Protein AF-A0AAX6E1K1-F1 (afdb_monomer)

Organism: Iris pallida (NCBI:txid29817)

Radius of gyration: 16.12 Å; Cα contacts (8 Å, |Δi|>4): 227; chains: 1; bounding box: 49×27×41 Å

Nearest PDB structures (foldseek):
  3w3y-assembly1_A  TM=9.172E-01  e=1.461E-08  Saccharomyces cerevisiae S288C
  3w3u-assembly1_A  TM=9.196E-01  e=1.941E-08  Saccharomyces cerevisiae S288C
  3w3x-assembly1_A  TM=9.181E-01  e=2.971E-08  Saccharomyces cerevisiae
  4zj7-assembly1_A  TM=9.180E-01  e=3.423E-08  Saccharomyces cerevisiae S288C
  3w3z-assembly1_A  TM=9.158E-01  e=8.021E-08  Saccharomyces cerevisiae S288C

Foldseek 3Di:
DVLVCLVVLLVVLVQLLVLLLQFDPAPLCLVLDPVCVCPRPDPSNVVSLQVLLVSLQVNAQVRVVVSLVVQLVVLCPDPDVSSLLSNLSSLLSNLQSHQVVCLVVVVVVVVSLLVQCPPPDLSSVLSSLVSLLSNLVRNPPSCQVPPVVSVVVSLVVQCPPVSRVNSNVHPPVSNVVSHDPVSDD

Mean predicted aligned error: 4.86 Å

pLDDT: mean 90.85, std 12.2, range [47.03, 98.81]

Solvent-accessible surface area (backbone atoms only — not comparable to full-atom values): 9871 Å² total; per-residue (Å²): 128,72,92,79,41,72,72,57,53,48,52,51,51,54,50,32,55,54,24,36,47,45,52,51,92,38,73,62,32,56,69,50,47,80,93,26,71,60,44,38,59,37,75,53,22,56,52,19,46,58,49,43,26,54,49,17,57,75,61,24,22,89,59,45,48,63,50,48,66,68,48,38,62,64,29,64,69,47,92,51,60,45,36,39,28,29,43,37,49,51,52,44,36,27,30,67,32,17,22,81,51,43,61,78,50,38,67,64,56,53,50,56,44,62,64,33,62,74,43,92,46,64,71,31,28,33,35,30,48,46,31,52,21,49,43,36,67,47,35,45,62,59,45,48,77,77,39,42,89,60,50,52,60,52,53,56,58,44,58,68,39,79,89,38,50,37,47,44,69,46,59,60,61,55,39,60,75,60,49,59,85,85,72,63,131

Secondary structure (DSSP, 8-state):
-GGG-HHHHHHHHHHHHHHTT-B---GGGGG--GGGTTTTB-HHHHHHHHHHHHHHHHH-HHHHHHHHHHHHHHHHTSS-HHHHHHHHHHHHHHHHHHHHHHHHTHHHHHHHHHHHTT-SSHHHHHHHHHHHHHHHHHSTTHHHHHHHHHHHHHHHHHTT-TT-HHHHHS-HHHHHHTS-TTS--

InterPro domains:
  IPR011989 Armadillo-like helical [G3DSA:1.25.10.10] (1-178)
  IPR016024 Armadillo-type fold [SSF48371] (7-169)
  IPR021133 HEAT, type 2 [PS50077] (109-147)
  IPR040122 Importin beta family [PTHR10527] (2-179)
  IPR041653 Importin repeat 4 [PF18808] (1-66)

Sequence (185 aa):
MVRRLPQFIGRLFSVLMKMLLDVEDEPAWHSAEAEDEDAGETSNYSVGQECLDRLSIALGGNTIVPVASELFPAYLAAPEWQKHHAALIALIQIAEGCSKVMIKNLEPVVTMVLNSFQDPHPRVRWATINAVGQLSTDLGPDLQVQYHGRVLPALASAMDDFQNPRVQASNFVVYIDNLPLKVTF

Structure (mmCIF, N/CA/C/O backbone):
data_AF-A0AAX6E1K1-F1
#
_entry.id   AF-A0AAX6E1K1-F1
#
loop_
_atom_site.group_PDB
_atom_site.id
_atom_site.type_symbol
_atom_site.label_atom_id
_atom_site.label_alt_id
_atom_site.label_comp_id
_atom_site.label_asym_id
_atom_site.label_entity_id
_atom_site.label_seq_id
_atom_site.pdbx_PDB_ins_code
_atom_site.Cartn_x
_atom_site.Cartn_y
_atom_site.Cartn_z
_atom_site.occupancy
_atom_site.B_iso_or_equiv
_atom_site.auth_seq_id
_atom_site.auth_comp_id
_atom_site.auth_asym_id
_atom_site.auth_atom_id
_atom_site.pdbx_PDB_model_num
ATOM 1 N N . MET A 1 1 ? -26.393 10.730 7.008 1.00 55.66 1 MET A N 1
ATOM 2 C CA . MET A 1 1 ? -27.443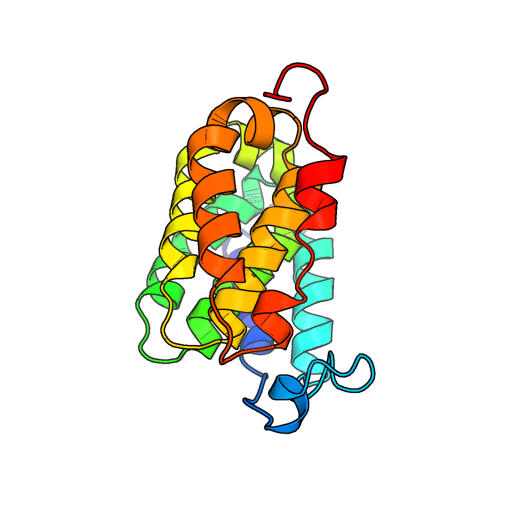 9.860 6.427 1.00 55.66 1 MET A CA 1
ATOM 3 C C . MET A 1 1 ? -26.874 8.611 5.732 1.00 55.66 1 MET A C 1
ATOM 5 O O . MET A 1 1 ? -27.519 7.577 5.788 1.00 55.66 1 MET A O 1
ATOM 9 N N . VAL A 1 2 ? -25.641 8.644 5.199 1.00 54.38 2 VAL A N 1
ATOM 10 C CA . VAL A 1 2 ? -24.985 7.494 4.524 1.00 54.38 2 VAL A CA 1
ATOM 11 C C . VAL A 1 2 ? -24.510 6.373 5.475 1.00 54.38 2 VAL A C 1
ATOM 13 O O . VAL A 1 2 ? -24.529 5.205 5.106 1.00 54.38 2 VAL A O 1
ATOM 16 N N . ARG A 1 3 ? -24.193 6.679 6.746 1.00 53.84 3 ARG A N 1
ATOM 17 C CA . ARG A 1 3 ? -23.723 5.696 7.756 1.00 53.84 3 ARG A CA 1
ATOM 18 C C . ARG A 1 3 ? -24.704 4.549 8.084 1.00 53.84 3 ARG A C 1
ATOM 20 O O . ARG A 1 3 ? -24.348 3.662 8.846 1.00 53.84 3 ARG A O 1
ATOM 27 N N . ARG A 1 4 ? -25.938 4.563 7.559 1.00 59.81 4 ARG A N 1
ATOM 28 C CA . ARG A 1 4 ? -26.979 3.548 7.832 1.00 59.81 4 ARG A CA 1
ATOM 29 C C . ARG A 1 4 ? -27.161 2.510 6.714 1.00 59.81 4 ARG A C 1
ATOM 31 O O . ARG A 1 4 ? -28.077 1.701 6.807 1.00 59.81 4 ARG A O 1
ATOM 38 N N . LEU A 1 5 ? -26.314 2.512 5.681 1.00 69.06 5 LEU A N 1
ATOM 39 C CA . LEU A 1 5 ? -26.388 1.567 4.557 1.00 69.06 5 LEU A CA 1
ATOM 40 C C . LEU A 1 5 ? -25.057 0.807 4.392 1.00 69.06 5 LEU A C 1
ATOM 42 O O . LEU A 1 5 ? -24.281 1.126 3.494 1.00 69.06 5 LEU A O 1
ATOM 46 N N . PRO A 1 6 ? -24.766 -0.201 5.235 1.00 68.56 6 PRO A N 1
ATOM 47 C CA . PRO A 1 6 ? -23.478 -0.906 5.217 1.00 68.56 6 PRO A CA 1
ATOM 48 C C . PRO A 1 6 ? -23.161 -1.549 3.856 1.00 68.56 6 PRO A C 1
ATOM 50 O O . PRO A 1 6 ? -22.031 -1.475 3.382 1.00 68.56 6 PRO A O 1
ATOM 53 N N . GLN A 1 7 ? -24.176 -2.072 3.158 1.00 79.31 7 GLN A N 1
ATOM 54 C CA . GLN A 1 7 ? -24.009 -2.627 1.809 1.00 79.31 7 GLN A CA 1
ATOM 55 C C . GLN A 1 7 ? -23.632 -1.569 0.759 1.00 79.31 7 GLN A C 1
ATOM 57 O O . GLN A 1 7 ? -22.982 -1.896 -0.230 1.00 79.31 7 GLN A O 1
ATOM 62 N N . PHE A 1 8 ? -24.041 -0.310 0.947 1.00 88.94 8 PHE A N 1
ATOM 63 C CA . PHE A 1 8 ? -23.702 0.772 0.021 1.00 88.94 8 PHE A CA 1
ATOM 64 C C . PHE A 1 8 ? -22.222 1.144 0.133 1.00 88.94 8 PHE A C 1
ATOM 66 O O . PHE A 1 8 ? -21.568 1.305 -0.891 1.00 88.94 8 PHE A O 1
ATOM 73 N N . ILE A 1 9 ? -21.684 1.209 1.357 1.00 92.31 9 ILE A N 1
ATOM 74 C CA . ILE A 1 9 ? -20.264 1.509 1.580 1.00 92.31 9 ILE A CA 1
ATOM 75 C C . ILE A 1 9 ? -19.375 0.428 0.977 1.00 92.31 9 ILE A C 1
ATOM 77 O O . ILE A 1 9 ? -18.456 0.763 0.239 1.00 92.31 9 ILE A O 1
ATOM 81 N N . GLY A 1 10 ? -19.688 -0.850 1.220 1.00 94.62 10 GLY A N 1
ATOM 82 C CA . GLY A 1 10 ? -18.942 -1.959 0.623 1.00 94.62 10 GLY A CA 1
ATOM 83 C C . GLY A 1 10 ? -18.925 -1.884 -0.905 1.00 94.62 10 GLY A C 1
ATOM 84 O O . GLY A 1 10 ? -17.863 -1.936 -1.515 1.00 94.62 10 GLY A O 1
ATOM 85 N N . ARG A 1 11 ? -20.089 -1.657 -1.533 1.00 95.81 11 ARG A N 1
ATOM 86 C CA . ARG A 1 11 ? -20.184 -1.513 -2.996 1.00 95.81 11 ARG A CA 1
ATOM 87 C C . ARG A 1 11 ? -19.407 -0.312 -3.523 1.00 95.81 11 ARG A C 1
ATOM 89 O O . ARG A 1 11 ? -18.723 -0.453 -4.530 1.00 95.81 11 ARG A O 1
ATOM 96 N N . LEU A 1 12 ? -19.518 0.846 -2.870 1.00 96.94 12 LEU A N 1
ATOM 97 C CA . LEU A 1 12 ? -18.779 2.043 -3.266 1.00 96.94 12 LEU A CA 1
ATOM 98 C C . LEU A 1 12 ? -17.273 1.794 -3.172 1.00 96.94 12 LEU A C 1
ATOM 100 O O . LEU A 1 12 ? -16.568 2.023 -4.146 1.00 96.94 12 LEU A O 1
ATOM 104 N N . PHE A 1 13 ? -16.800 1.246 -2.051 1.00 98.06 13 PHE A N 1
ATOM 105 C CA . PHE A 1 13 ? -15.396 0.891 -1.869 1.00 98.06 13 PHE A CA 1
ATOM 106 C C . PHE A 1 13 ? -14.916 -0.065 -2.969 1.00 98.06 13 PHE A C 1
ATOM 108 O O . PHE A 1 13 ? -13.897 0.190 -3.597 1.00 98.06 13 PHE A O 1
ATOM 115 N N . SER A 1 14 ? -15.688 -1.108 -3.295 1.00 97.94 14 SER A N 1
ATOM 116 C CA . SER A 1 14 ? -15.357 -2.019 -4.399 1.00 97.94 14 SER A CA 1
ATOM 117 C C . SER A 1 14 ? -15.316 -1.339 -5.772 1.00 97.94 14 SER A C 1
ATOM 119 O O . SER A 1 14 ? -14.544 -1.764 -6.625 1.00 97.94 14 SER A O 1
ATOM 121 N N . VAL A 1 15 ? -16.142 -0.318 -6.024 1.00 98.31 15 VAL A N 1
ATOM 122 C CA . VAL A 1 15 ? -16.075 0.463 -7.272 1.00 98.31 15 VAL A CA 1
ATOM 123 C C . VAL A 1 15 ? -14.786 1.275 -7.316 1.00 98.31 15 VAL A C 1
ATOM 125 O O . VAL A 1 15 ? -14.078 1.206 -8.315 1.00 98.31 15 VAL A O 1
ATOM 128 N N . LEU A 1 16 ? -14.435 1.964 -6.229 1.00 98.62 16 LEU A N 1
ATOM 129 C CA . LEU A 1 16 ? -13.189 2.732 -6.151 1.00 98.62 16 LEU A CA 1
ATOM 130 C C . LEU A 1 16 ? -11.959 1.825 -6.314 1.00 98.62 16 LEU A C 1
ATOM 132 O O . LEU A 1 16 ? -11.052 2.142 -7.073 1.00 98.62 16 LEU A O 1
ATOM 136 N N . MET A 1 17 ? -11.982 0.633 -5.717 1.00 98.50 17 MET A N 1
ATOM 137 C CA . MET A 1 17 ? -10.933 -0.376 -5.897 1.00 98.50 17 MET A CA 1
ATOM 138 C C . MET A 1 17 ? -10.804 -0.883 -7.335 1.00 98.50 17 MET A C 1
ATOM 140 O O . MET A 1 17 ? -9.730 -1.330 -7.717 1.00 98.50 17 MET A O 1
ATOM 144 N N . LYS A 1 18 ? -11.876 -0.860 -8.136 1.00 98.44 18 LYS A N 1
ATOM 145 C CA . LYS A 1 18 ? -11.800 -1.179 -9.571 1.00 98.44 18 LYS A CA 1
ATOM 146 C C . LYS A 1 18 ? -11.214 -0.029 -10.377 1.00 98.44 18 LYS A C 1
ATOM 148 O O . LYS A 1 18 ? -10.528 -0.292 -11.352 1.00 98.44 18 LYS A O 1
ATOM 153 N N . MET A 1 19 ? -11.464 1.213 -9.968 1.00 98.69 19 MET A N 1
ATOM 154 C CA . MET A 1 19 ? -10.850 2.384 -10.596 1.00 98.69 19 MET A CA 1
ATOM 155 C C . MET A 1 19 ? -9.330 2.380 -10.397 1.00 98.69 19 MET A C 1
ATOM 157 O O . MET A 1 19 ? -8.604 2.719 -11.320 1.00 98.69 19 MET A O 1
ATOM 161 N N . LEU A 1 20 ? -8.843 1.885 -9.251 1.00 98.62 20 LEU A N 1
ATOM 162 C CA . LEU A 1 20 ? -7.407 1.690 -9.014 1.00 98.62 20 LEU A CA 1
ATOM 163 C C . LEU A 1 20 ? -6.747 0.612 -9.898 1.00 98.62 20 LEU A C 1
ATOM 165 O O . LEU A 1 20 ? -5.528 0.491 -9.888 1.00 98.62 20 LEU A O 1
ATOM 169 N N . LEU A 1 21 ? -7.526 -0.188 -10.634 1.00 98.50 21 LEU A N 1
ATOM 170 C CA . LEU A 1 21 ? -6.985 -1.151 -11.601 1.00 98.50 21 LEU A CA 1
ATOM 171 C C . LEU A 1 21 ? -6.732 -0.519 -12.973 1.00 98.50 21 LEU A C 1
ATOM 173 O O . LEU A 1 21 ? -6.147 -1.176 -13.829 1.00 98.50 21 LEU A O 1
ATOM 177 N N . ASP A 1 22 ? -7.193 0.715 -13.186 1.00 97.56 22 ASP A N 1
ATOM 178 C CA . ASP A 1 22 ? -7.058 1.457 -14.441 1.00 97.56 22 ASP A CA 1
ATOM 179 C C . ASP A 1 22 ? -5.673 2.125 -14.519 1.00 97.56 22 ASP A C 1
ATOM 181 O O . ASP A 1 22 ? -5.543 3.350 -14.595 1.00 97.56 22 ASP A O 1
ATOM 185 N N . VAL A 1 23 ? -4.647 1.280 -14.385 1.00 97.56 23 VAL A N 1
ATOM 186 C CA . VAL A 1 23 ? -3.225 1.615 -14.432 1.00 97.56 23 VAL A CA 1
ATOM 187 C C . VAL A 1 23 ? -2.489 0.605 -15.316 1.00 97.56 23 VAL A C 1
ATOM 189 O O . VAL A 1 23 ? -2.628 -0.613 -15.157 1.00 97.56 23 VAL A O 1
ATOM 192 N N . GLU A 1 24 ? -1.704 1.115 -16.257 1.00 97.38 24 GLU A N 1
ATOM 193 C CA . GLU A 1 24 ? -0.935 0.331 -17.220 1.00 97.38 24 GLU A CA 1
ATOM 194 C C . GLU A 1 24 ? 0.551 0.303 -16.854 1.00 97.38 24 GLU A C 1
ATOM 196 O O . GLU A 1 24 ? 1.068 1.207 -16.197 1.00 97.38 24 GLU A O 1
ATOM 201 N N . ASP A 1 25 ? 1.257 -0.752 -17.270 1.00 96.69 25 ASP A N 1
ATOM 202 C CA . ASP A 1 25 ? 2.705 -0.838 -17.073 1.00 96.69 25 ASP A CA 1
ATOM 203 C C . ASP A 1 25 ? 3.450 -0.116 -18.201 1.00 96.69 25 ASP A C 1
ATOM 205 O O . ASP A 1 25 ? 4.027 -0.729 -19.098 1.00 96.69 25 ASP A O 1
ATOM 209 N N . GLU A 1 26 ? 3.389 1.213 -18.170 1.00 96.62 26 GLU A N 1
ATOM 210 C CA . GLU A 1 26 ? 4.049 2.055 -19.166 1.00 96.62 26 GLU A CA 1
ATOM 211 C C . GLU A 1 26 ? 5.580 2.025 -19.016 1.00 96.62 26 GLU A C 1
ATOM 213 O O . GLU A 1 26 ? 6.077 2.310 -17.921 1.00 96.62 26 GLU A O 1
ATOM 218 N N . PRO A 1 27 ? 6.354 1.758 -20.091 1.00 94.69 27 PRO A N 1
ATOM 219 C CA . PRO A 1 27 ? 7.818 1.731 -20.043 1.00 94.69 27 PRO A CA 1
ATOM 220 C C . PRO A 1 27 ? 8.449 3.026 -19.526 1.00 94.69 27 PRO A C 1
ATOM 222 O O . PRO A 1 27 ? 9.448 2.967 -18.812 1.00 94.69 27 PRO A O 1
ATOM 225 N N . ALA A 1 28 ? 7.853 4.178 -19.851 1.00 94.00 28 ALA A N 1
ATOM 226 C CA . ALA A 1 28 ? 8.318 5.491 -19.404 1.00 94.00 28 ALA A CA 1
ATOM 227 C C . ALA A 1 28 ? 8.350 5.593 -17.872 1.00 94.00 28 ALA A C 1
ATOM 229 O O . ALA A 1 28 ? 9.301 6.108 -17.300 1.00 94.00 28 ALA A O 1
ATOM 230 N N . TRP A 1 29 ? 7.406 4.957 -17.174 1.00 94.62 29 TRP A N 1
ATOM 231 C CA . TRP A 1 29 ? 7.417 4.924 -15.713 1.00 94.62 29 TRP A CA 1
ATOM 232 C C . TRP A 1 29 ? 8.715 4.323 -15.160 1.00 94.62 29 TRP A C 1
ATOM 234 O O . TRP A 1 29 ? 9.203 4.750 -14.126 1.00 94.62 29 TRP A O 1
ATOM 244 N N . HIS A 1 30 ? 9.371 3.385 -15.837 1.00 92.19 30 HIS A N 1
ATOM 245 C CA . HIS A 1 30 ? 10.591 2.767 -15.303 1.00 92.19 30 HIS A CA 1
ATOM 246 C C . HIS A 1 30 ? 11.830 3.683 -15.357 1.00 92.19 30 HIS A C 1
ATOM 248 O O . HIS A 1 30 ? 12.828 3.373 -14.706 1.00 92.19 30 HIS A O 1
ATOM 254 N N . SER A 1 31 ? 11.767 4.819 -16.068 1.00 87.38 31 SER A N 1
ATOM 255 C CA . SER A 1 31 ? 12.875 5.779 -16.240 1.00 87.38 31 SER A CA 1
ATOM 256 C C . SER A 1 31 ? 13.314 6.468 -14.939 1.00 87.38 31 SER A C 1
ATOM 258 O O . SER A 1 31 ? 14.457 6.909 -14.834 1.00 87.38 31 SER A O 1
ATOM 260 N N . ALA A 1 32 ? 12.423 6.530 -13.940 1.00 80.88 32 ALA A N 1
ATOM 261 C CA . ALA A 1 32 ? 12.543 7.364 -12.737 1.00 80.88 32 ALA A CA 1
ATOM 262 C C . ALA A 1 32 ? 12.639 8.876 -13.006 1.00 80.88 32 ALA A C 1
ATOM 264 O O . ALA A 1 32 ? 13.036 9.634 -12.120 1.00 80.88 32 ALA A O 1
ATOM 265 N N . GLU A 1 33 ? 12.250 9.328 -14.196 1.00 87.00 33 GLU A N 1
ATOM 266 C CA . GLU A 1 33 ? 12.105 10.749 -14.487 1.00 87.00 33 GLU A CA 1
ATOM 267 C C . GLU A 1 33 ? 10.838 11.290 -13.808 1.00 87.00 33 GLU A C 1
ATOM 269 O O . GLU A 1 33 ? 9.803 10.613 -13.735 1.00 87.00 33 GLU A O 1
ATOM 274 N N . ALA A 1 34 ? 10.940 12.505 -13.259 1.00 83.06 34 ALA A N 1
ATOM 275 C CA . ALA A 1 34 ? 9.859 13.139 -12.501 1.00 83.06 34 ALA A CA 1
ATOM 276 C C . ALA A 1 34 ? 8.633 13.441 -13.380 1.00 83.06 34 ALA A C 1
ATOM 278 O O . ALA A 1 34 ? 7.505 13.404 -12.905 1.00 83.06 34 ALA A O 1
ATOM 279 N N . GLU A 1 35 ? 8.849 13.710 -14.670 1.00 87.56 35 GLU A N 1
ATOM 280 C CA . GLU A 1 35 ? 7.768 13.933 -15.637 1.00 87.56 35 GLU A CA 1
ATOM 281 C C . GLU A 1 35 ? 6.978 12.663 -15.987 1.00 87.56 35 GLU A C 1
ATOM 283 O O . GLU A 1 35 ? 5.857 12.775 -16.467 1.00 87.56 35 GLU A O 1
ATOM 288 N N . ASP A 1 36 ? 7.522 11.481 -15.677 1.00 90.12 36 ASP A N 1
ATOM 289 C CA . ASP A 1 36 ? 6.910 10.172 -15.939 1.00 90.12 36 ASP A CA 1
ATOM 290 C C . ASP A 1 36 ? 6.298 9.533 -14.671 1.00 90.12 36 ASP A C 1
ATOM 292 O O . ASP A 1 36 ? 6.040 8.327 -14.636 1.00 90.12 36 ASP A O 1
ATOM 296 N N . GLU A 1 37 ? 6.128 10.287 -13.578 1.00 87.44 37 GLU A N 1
ATOM 297 C CA . GLU A 1 37 ? 5.603 9.755 -12.306 1.00 87.44 37 GLU A CA 1
ATOM 298 C C . GLU A 1 37 ? 4.207 9.144 -12.432 1.00 87.44 37 GLU A C 1
ATOM 300 O O . GLU A 1 37 ? 3.957 8.090 -11.843 1.00 87.44 37 GLU A O 1
ATOM 305 N N . ASP A 1 38 ? 3.345 9.754 -13.241 1.00 92.50 38 ASP A N 1
ATOM 306 C CA . ASP A 1 38 ? 1.977 9.313 -13.514 1.00 92.50 38 ASP A CA 1
ATOM 307 C C . ASP A 1 38 ? 1.864 8.480 -14.803 1.00 92.50 38 ASP A C 1
ATOM 309 O O . ASP A 1 38 ? 0.760 8.156 -15.246 1.00 92.50 38 ASP A O 1
ATOM 313 N N . ALA A 1 39 ? 2.986 8.081 -15.414 1.00 96.19 39 ALA A N 1
ATOM 314 C CA . ALA A 1 39 ? 2.961 7.292 -16.637 1.00 96.19 39 ALA A CA 1
ATOM 315 C C . ALA A 1 39 ? 2.181 5.980 -16.424 1.00 96.19 39 ALA A C 1
ATOM 317 O O . ALA A 1 39 ? 2.491 5.164 -15.547 1.00 96.19 39 ALA A O 1
ATOM 318 N N . GLY A 1 40 ? 1.161 5.770 -17.256 1.00 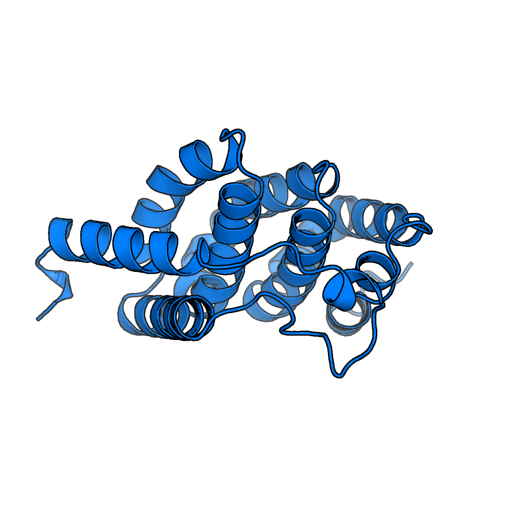95.81 40 GLY A N 1
ATOM 319 C CA . GLY A 1 40 ? 0.245 4.631 -17.187 1.00 95.81 40 GLY A CA 1
ATOM 320 C C . GLY A 1 40 ? -0.937 4.828 -16.242 1.00 95.81 40 GLY A C 1
ATOM 321 O O . GLY A 1 40 ? -1.801 3.960 -16.189 1.00 95.81 40 GLY A O 1
ATOM 322 N N . GLU A 1 41 ? -1.021 5.940 -15.513 1.00 96.62 41 GLU A N 1
ATOM 323 C CA . GLU A 1 41 ? -2.177 6.276 -14.687 1.00 96.62 41 GLU A CA 1
ATOM 324 C C . GLU A 1 41 ? -3.274 6.951 -15.519 1.00 96.62 41 GLU A C 1
ATOM 326 O O . GLU A 1 41 ? -3.037 7.874 -16.298 1.00 96.62 41 GLU A O 1
ATOM 331 N N . THR A 1 42 ? -4.518 6.507 -15.343 1.00 96.75 42 THR A N 1
ATOM 332 C CA . THR A 1 42 ? -5.680 7.136 -15.984 1.00 96.75 42 THR A CA 1
ATOM 333 C C . THR A 1 42 ? -6.392 8.106 -15.044 1.00 96.75 42 THR A C 1
ATOM 335 O O . THR A 1 42 ? -6.255 8.057 -13.821 1.00 96.75 42 THR A O 1
ATOM 338 N N . SER A 1 43 ? -7.287 8.934 -15.593 1.00 96.31 43 SER A N 1
ATOM 339 C CA . SER A 1 43 ? -8.149 9.793 -14.771 1.00 96.31 43 SER A CA 1
ATOM 340 C C . SER A 1 43 ? -9.016 9.003 -13.784 1.00 96.31 43 SER A C 1
ATOM 342 O O . SER A 1 43 ? -9.338 9.505 -12.708 1.00 96.31 43 SER A O 1
ATOM 344 N N . ASN A 1 44 ? -9.418 7.775 -14.134 1.00 97.12 44 ASN A N 1
ATOM 345 C CA . ASN A 1 44 ? -10.183 6.925 -13.224 1.00 97.12 44 ASN A CA 1
ATOM 346 C C . ASN A 1 44 ? -9.330 6.519 -12.026 1.00 97.12 44 ASN A C 1
ATOM 348 O O . ASN A 1 44 ? -9.806 6.605 -10.896 1.00 97.12 44 ASN A O 1
ATOM 352 N N . TYR A 1 45 ? -8.078 6.129 -12.262 1.00 98.06 45 TYR A N 1
ATOM 353 C CA . TYR A 1 45 ? -7.140 5.789 -11.201 1.00 98.06 45 TYR A CA 1
ATOM 354 C C . TYR A 1 45 ? -6.979 6.948 -10.206 1.00 98.06 45 TYR A C 1
ATOM 356 O O . TYR A 1 45 ? -7.230 6.765 -9.011 1.00 98.06 45 TYR A O 1
ATOM 364 N N . SER A 1 46 ? -6.700 8.163 -10.690 1.00 97.19 46 SER A N 1
ATOM 365 C CA . SER A 1 46 ? -6.537 9.346 -9.830 1.00 97.19 46 SER A CA 1
ATOM 366 C C . SER A 1 46 ? -7.812 9.684 -9.041 1.00 97.19 46 SER A C 1
ATOM 368 O O . SER A 1 46 ? -7.757 9.916 -7.832 1.00 97.19 46 SER A O 1
ATOM 370 N N . VAL A 1 47 ? -8.989 9.640 -9.682 1.00 98.12 47 VAL A N 1
ATOM 371 C CA . VAL A 1 47 ? -10.278 9.879 -9.000 1.00 98.12 47 VAL A CA 1
ATOM 372 C C . VAL A 1 47 ? -10.563 8.803 -7.950 1.00 98.12 47 VAL A C 1
ATOM 374 O O . VAL A 1 47 ? -11.103 9.104 -6.884 1.00 98.12 47 VAL A O 1
ATOM 377 N N . GLY A 1 48 ? -10.204 7.548 -8.234 1.00 98.50 48 GLY A N 1
ATOM 378 C CA . GLY A 1 48 ? -10.346 6.427 -7.309 1.00 98.50 48 GLY A CA 1
ATOM 379 C C . GLY A 1 48 ? -9.575 6.658 -6.013 1.00 98.50 48 GLY A C 1
ATOM 380 O O . GLY A 1 48 ? -10.140 6.481 -4.932 1.00 98.50 48 GLY A O 1
ATOM 381 N N . GLN A 1 49 ? -8.327 7.121 -6.123 1.00 98.38 49 GLN A N 1
ATOM 382 C CA . GLN A 1 49 ? -7.479 7.459 -4.979 1.00 98.38 49 GLN A CA 1
ATOM 383 C C . GLN A 1 49 ? -8.085 8.574 -4.118 1.00 98.38 49 GLN A C 1
ATOM 385 O O . GLN A 1 49 ? -8.347 8.364 -2.934 1.00 98.38 49 GLN A O 1
ATOM 390 N N . GLU A 1 50 ? -8.394 9.722 -4.726 1.00 97.94 50 GLU A N 1
ATOM 391 C CA . GLU A 1 50 ? -8.952 10.889 -4.026 1.00 97.94 50 GLU A CA 1
ATOM 392 C C . GLU A 1 50 ? -10.284 10.555 -3.333 1.00 97.94 50 GLU A C 1
ATOM 394 O O . GLU A 1 50 ? -10.588 11.021 -2.231 1.00 97.94 50 GLU A O 1
ATOM 399 N N . CYS A 1 51 ? -11.109 9.723 -3.971 1.00 98.44 51 CYS A N 1
ATOM 400 C CA . CYS A 1 51 ? -12.378 9.300 -3.399 1.00 98.44 51 CYS A CA 1
ATOM 401 C C . CYS A 1 51 ? -12.201 8.328 -2.226 1.00 98.44 51 CYS A C 1
ATOM 403 O O . CYS A 1 51 ? -13.006 8.389 -1.295 1.00 98.44 51 CYS A O 1
ATOM 405 N N . LEU A 1 52 ? -11.192 7.448 -2.242 1.00 98.69 52 LEU A N 1
ATOM 406 C CA . LEU A 1 52 ? -10.888 6.559 -1.113 1.00 98.69 52 LEU A CA 1
ATOM 407 C C . LEU A 1 52 ? -10.464 7.356 0.118 1.00 98.69 52 LEU A C 1
ATOM 409 O O . LEU A 1 52 ? -10.998 7.105 1.202 1.00 98.69 52 LEU A O 1
ATOM 413 N N . ASP A 1 53 ? -9.596 8.349 -0.068 1.00 98.38 53 ASP A N 1
ATOM 414 C CA . ASP A 1 53 ? -9.167 9.251 0.999 1.00 98.38 53 ASP A CA 1
ATOM 415 C C . ASP A 1 53 ? -10.358 9.986 1.627 1.00 98.38 53 ASP A C 1
ATOM 417 O O . ASP A 1 53 ? -10.696 9.786 2.801 1.00 98.38 53 ASP A O 1
ATOM 421 N N . ARG A 1 54 ? 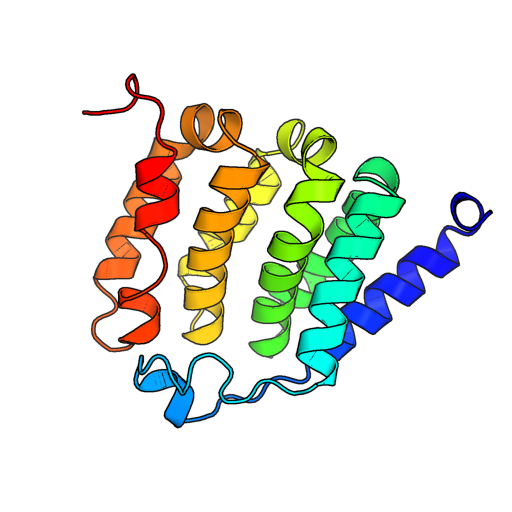-11.122 10.715 0.809 1.00 98.25 54 ARG A N 1
ATOM 422 C CA . ARG A 1 54 ? -12.310 11.450 1.270 1.00 98.25 54 ARG A CA 1
ATOM 423 C C . ARG A 1 54 ? -13.346 10.555 1.940 1.00 98.25 54 ARG A C 1
ATOM 425 O O . ARG A 1 54 ? -13.984 10.959 2.918 1.00 98.25 54 ARG A O 1
ATOM 432 N N . LEU A 1 55 ? -13.545 9.343 1.418 1.00 97.75 55 LEU A N 1
ATOM 433 C CA . LEU A 1 55 ? -14.451 8.360 2.004 1.00 97.75 55 LEU A CA 1
ATOM 434 C C . LEU A 1 55 ? -13.964 7.933 3.395 1.00 97.75 55 LEU A C 1
ATOM 436 O O . LEU A 1 55 ? -14.777 7.841 4.324 1.00 97.75 55 LEU A O 1
ATOM 440 N N . SER A 1 56 ? -12.656 7.708 3.545 1.00 98.00 56 SER A N 1
ATOM 441 C CA . SER A 1 56 ? -12.021 7.342 4.811 1.00 98.00 56 SER A CA 1
ATOM 442 C C . SER A 1 56 ? -12.154 8.445 5.857 1.00 98.00 56 SER A C 1
ATOM 444 O O . SER A 1 56 ? -12.631 8.176 6.961 1.00 98.00 56 SER A O 1
ATOM 446 N N . ILE A 1 57 ? -11.875 9.696 5.486 1.00 97.62 57 ILE A N 1
ATOM 447 C CA . ILE A 1 57 ? -11.984 10.866 6.363 1.00 97.62 57 ILE A CA 1
ATOM 448 C C . ILE A 1 57 ? -13.439 11.069 6.817 1.00 97.62 57 ILE A C 1
ATOM 450 O O . ILE A 1 57 ? -13.717 11.300 7.997 1.00 97.62 57 ILE A O 1
ATOM 454 N N . ALA A 1 58 ? -14.408 10.931 5.907 1.00 96.94 58 ALA A N 1
ATOM 455 C CA . ALA A 1 58 ? -15.818 11.175 6.215 1.00 96.94 58 ALA A CA 1
ATOM 456 C C . ALA A 1 58 ? -16.455 10.098 7.122 1.00 96.94 58 ALA A C 1
ATOM 458 O O . ALA A 1 58 ? -17.347 10.385 7.944 1.00 96.94 58 ALA A O 1
ATOM 459 N N . LEU A 1 59 ? -16.057 8.834 6.952 1.00 95.81 59 LEU A N 1
ATOM 460 C CA . LEU A 1 59 ? -16.705 7.686 7.600 1.00 95.81 59 LEU A CA 1
ATOM 461 C C . LEU A 1 59 ? -15.897 7.082 8.750 1.00 95.81 59 LEU A C 1
ATOM 463 O O . LEU A 1 59 ? -16.494 6.461 9.638 1.00 95.81 59 LEU A O 1
ATOM 467 N N . GLY A 1 60 ? -14.588 7.310 8.763 1.00 97.06 60 GLY A N 1
ATOM 468 C CA . GLY A 1 60 ? -13.652 6.849 9.775 1.00 97.06 60 GLY A CA 1
ATOM 469 C C . GLY A 1 60 ? -13.367 5.346 9.735 1.00 97.06 60 GLY A C 1
ATOM 470 O O . GLY A 1 60 ? -14.134 4.532 9.206 1.00 97.06 60 GLY A O 1
ATOM 471 N N . GLY A 1 61 ? -12.276 4.962 10.400 1.00 96.75 61 GLY A N 1
ATOM 472 C CA . GLY A 1 61 ? -11.768 3.587 10.393 1.00 96.75 61 GLY A CA 1
ATOM 473 C C . GLY A 1 61 ? -12.732 2.503 10.884 1.00 96.75 61 GLY A C 1
ATOM 474 O O . GLY A 1 61 ? -12.683 1.392 10.373 1.00 96.75 61 GLY A O 1
ATOM 475 N N . ASN A 1 62 ? -13.664 2.798 11.801 1.00 96.44 62 ASN A N 1
ATOM 476 C CA . ASN A 1 62 ? -14.638 1.791 12.265 1.00 96.44 62 ASN A CA 1
ATOM 477 C C . ASN A 1 62 ? -15.577 1.315 11.146 1.00 96.44 62 ASN A C 1
ATOM 479 O O . ASN A 1 62 ? -16.144 0.231 11.242 1.00 96.44 62 ASN A O 1
ATOM 483 N N . THR A 1 63 ? -15.766 2.140 10.114 1.00 96.19 63 THR A N 1
ATOM 484 C CA . THR A 1 63 ? -16.597 1.804 8.958 1.00 96.19 63 THR A CA 1
ATOM 485 C C . THR A 1 63 ? -15.752 1.214 7.833 1.00 96.19 63 THR A C 1
ATOM 487 O O . THR A 1 63 ? -16.168 0.249 7.201 1.00 96.19 63 THR A O 1
ATOM 490 N N . ILE A 1 64 ? -14.582 1.802 7.571 1.00 97.81 64 ILE A N 1
ATOM 491 C CA . ILE A 1 64 ? -13.791 1.514 6.367 1.00 97.81 64 ILE A CA 1
ATOM 492 C C . ILE A 1 64 ? -12.830 0.344 6.548 1.00 97.81 64 ILE A C 1
ATOM 494 O O . ILE A 1 64 ? -12.738 -0.491 5.652 1.00 97.81 64 ILE A O 1
ATOM 498 N N . VAL A 1 65 ? -12.169 0.222 7.704 1.00 97.50 65 VAL A N 1
ATOM 499 C CA . VAL A 1 65 ? -11.191 -0.854 7.936 1.00 97.50 65 VAL A CA 1
ATOM 500 C C . VAL A 1 65 ? -11.812 -2.245 7.765 1.00 97.50 65 VAL A C 1
ATOM 502 O O . VAL A 1 65 ? -11.212 -3.037 7.048 1.00 97.50 65 VAL A O 1
ATOM 505 N N . PRO A 1 66 ? -13.016 -2.561 8.295 1.00 96.44 66 PRO A N 1
ATOM 506 C CA . PRO A 1 66 ? -13.623 -3.875 8.072 1.00 96.44 66 PRO A CA 1
ATOM 507 C C . PRO A 1 66 ? -13.848 -4.203 6.589 1.00 96.44 66 PRO A C 1
ATOM 509 O O . PRO A 1 66 ? -13.608 -5.330 6.172 1.00 96.44 66 PRO A O 1
ATOM 512 N N . VAL A 1 67 ? -14.261 -3.211 5.790 1.00 97.19 67 VAL A N 1
ATOM 513 C CA . VAL A 1 67 ? -14.486 -3.378 4.345 1.00 97.19 67 VAL A CA 1
ATOM 514 C C . VAL A 1 67 ? -13.165 -3.640 3.620 1.00 97.19 67 VAL A C 1
ATOM 516 O O . VAL A 1 67 ? -13.081 -4.551 2.800 1.00 97.19 67 VAL A O 1
ATOM 519 N N . ALA A 1 68 ? -12.123 -2.872 3.947 1.00 97.81 68 ALA A N 1
ATOM 520 C CA . ALA A 1 68 ? -10.791 -3.062 3.383 1.00 97.81 68 ALA A CA 1
ATOM 521 C C . ALA A 1 68 ? -10.203 -4.433 3.763 1.00 97.81 68 ALA A C 1
ATOM 523 O O . ALA A 1 68 ? -9.715 -5.154 2.898 1.00 97.81 68 ALA A O 1
ATOM 524 N N . SER A 1 69 ? -10.313 -4.834 5.035 1.00 95.94 69 SER A N 1
ATOM 525 C CA . SER A 1 69 ? -9.808 -6.118 5.537 1.00 95.94 69 SER A CA 1
ATOM 526 C C . SER A 1 69 ? -10.487 -7.336 4.906 1.00 95.94 69 SER A C 1
ATOM 528 O O . SER A 1 69 ? -9.849 -8.376 4.783 1.00 95.94 69 SER A O 1
ATOM 530 N N . GLU A 1 70 ? -11.752 -7.225 4.495 1.00 96.12 70 GLU A N 1
ATOM 531 C CA . GLU A 1 70 ? -12.446 -8.288 3.758 1.00 96.12 70 GLU A CA 1
ATOM 532 C C . GLU A 1 70 ? -11.952 -8.392 2.304 1.00 96.12 70 GLU A C 1
ATOM 534 O O . GLU A 1 70 ? -11.845 -9.489 1.757 1.00 96.12 70 GLU A O 1
ATOM 539 N N . LEU A 1 71 ? -11.620 -7.259 1.677 1.00 97.31 71 LEU A N 1
ATOM 540 C CA . LEU A 1 71 ? -11.324 -7.192 0.246 1.00 97.31 71 LEU A CA 1
ATOM 541 C C . LEU A 1 71 ? -9.840 -7.395 -0.097 1.00 97.31 71 LEU A C 1
ATOM 543 O O . LEU A 1 71 ? -9.523 -8.060 -1.086 1.00 97.31 71 LEU A O 1
ATOM 547 N N . PHE A 1 72 ? -8.928 -6.836 0.702 1.00 98.12 72 PHE A N 1
ATOM 548 C CA . PHE A 1 72 ? -7.489 -6.845 0.421 1.00 98.12 72 PHE A CA 1
ATOM 549 C C . PHE A 1 72 ? -6.884 -8.246 0.257 1.00 98.12 72 PHE A C 1
ATOM 551 O O . PHE A 1 72 ? -6.117 -8.417 -0.690 1.00 98.12 72 PHE A O 1
ATOM 558 N N . PRO A 1 73 ? -7.233 -9.272 1.063 1.00 97.75 73 PRO A N 1
ATOM 559 C CA . PRO A 1 73 ? -6.661 -10.608 0.885 1.00 97.75 73 PRO A CA 1
ATOM 560 C C . PRO A 1 73 ? -6.910 -11.193 -0.509 1.00 97.75 73 PRO A C 1
ATOM 562 O O . PRO A 1 73 ? -6.018 -11.804 -1.087 1.00 97.75 73 PRO A O 1
ATOM 565 N N . ALA A 1 74 ? -8.101 -10.975 -1.076 1.00 98.19 74 ALA A N 1
ATOM 566 C CA . ALA A 1 74 ? -8.431 -11.451 -2.419 1.00 98.19 74 ALA A CA 1
ATOM 567 C C . ALA A 1 74 ? -7.691 -10.670 -3.515 1.00 98.19 74 ALA A C 1
ATOM 569 O O . ALA A 1 74 ? -7.372 -11.239 -4.556 1.00 98.19 74 ALA A O 1
ATOM 570 N N . TYR A 1 75 ? -7.416 -9.382 -3.287 1.00 98.62 75 TYR A N 1
ATOM 571 C CA . TYR A 1 75 ? -6.616 -8.569 -4.199 1.00 98.62 75 TYR A CA 1
ATOM 572 C C . TYR A 1 75 ? -5.152 -9.011 -4.184 1.00 98.62 75 TYR A C 1
ATOM 574 O O . TYR A 1 75 ? -4.608 -9.256 -5.249 1.00 98.62 75 TYR A O 1
ATOM 582 N N . LEU A 1 76 ? -4.555 -9.185 -3.001 1.00 98.12 76 LEU A N 1
ATOM 583 C CA . LEU A 1 76 ? -3.150 -9.578 -2.809 1.00 98.12 76 LEU A CA 1
ATOM 584 C C . LEU A 1 76 ? -2.832 -11.031 -3.200 1.00 98.12 76 LEU A C 1
ATOM 586 O O . LEU A 1 76 ? -1.668 -11.386 -3.331 1.00 98.12 76 LEU A O 1
ATOM 590 N N . ALA A 1 77 ? -3.845 -11.889 -3.323 1.00 97.81 77 ALA A N 1
ATOM 591 C CA . ALA A 1 77 ? -3.684 -13.279 -3.756 1.00 97.81 77 ALA A CA 1
ATOM 592 C C . ALA A 1 77 ? -3.901 -13.470 -5.268 1.00 97.81 77 ALA A C 1
ATOM 594 O O . ALA A 1 77 ? -3.882 -14.602 -5.758 1.00 97.81 77 ALA A O 1
ATOM 595 N N . ALA A 1 78 ? -4.199 -12.396 -5.995 1.00 98.38 78 ALA A N 1
ATOM 596 C CA . ALA A 1 78 ? -4.530 -12.466 -7.405 1.00 98.38 78 ALA A CA 1
ATOM 597 C C . ALA A 1 78 ? -3.269 -12.635 -8.279 1.00 98.38 78 ALA A C 1
ATOM 599 O O . ALA A 1 78 ? -2.160 -12.372 -7.838 1.00 98.38 78 ALA A O 1
ATOM 600 N N . PRO A 1 79 ? -3.389 -13.096 -9.532 1.00 98.00 79 PRO A N 1
ATOM 601 C CA . PRO A 1 79 ? -2.235 -13.135 -10.431 1.00 98.00 79 PRO A CA 1
ATOM 602 C C . PRO A 1 79 ? -1.875 -11.755 -11.005 1.00 98.00 79 PRO A C 1
ATOM 604 O O . PRO A 1 79 ? -0.755 -11.564 -11.474 1.00 98.00 79 PRO A O 1
ATOM 607 N N . GLU A 1 80 ? -2.819 -10.810 -11.031 1.00 98.44 80 GLU A N 1
ATOM 608 C CA . GLU A 1 80 ? -2.622 -9.495 -11.641 1.00 98.44 80 GLU A CA 1
ATOM 609 C C . GLU A 1 80 ? -1.955 -8.517 -10.667 1.00 98.44 80 GLU A C 1
ATOM 611 O O . GLU A 1 80 ? -2.535 -8.154 -9.639 1.00 98.44 80 GLU A O 1
ATOM 616 N N . TRP A 1 81 ? -0.770 -8.016 -11.028 1.00 98.62 81 TRP A N 1
ATOM 617 C CA . TRP A 1 81 ? -0.018 -7.059 -10.210 1.00 98.62 81 TRP A CA 1
ATOM 618 C C . TRP A 1 81 ? -0.825 -5.790 -9.897 1.00 98.62 81 TRP A C 1
ATOM 620 O O . TRP A 1 81 ? -0.678 -5.223 -8.815 1.00 98.62 81 TRP A O 1
ATOM 630 N N . GLN A 1 82 ? -1.728 -5.373 -10.797 1.00 98.69 82 GLN A N 1
ATOM 631 C CA . GLN A 1 82 ? -2.596 -4.211 -10.597 1.00 98.69 82 GLN A CA 1
ATOM 632 C C . GLN A 1 82 ? -3.450 -4.357 -9.339 1.00 98.69 82 GLN A C 1
ATOM 634 O O . GLN A 1 82 ? -3.712 -3.373 -8.655 1.00 98.69 82 GLN A O 1
ATOM 639 N N . LYS A 1 83 ? -3.872 -5.580 -8.986 1.00 98.81 83 LYS A N 1
ATOM 640 C CA . LYS A 1 83 ? -4.644 -5.810 -7.759 1.00 98.81 83 LYS A CA 1
ATOM 641 C C . LYS A 1 83 ? -3.769 -5.705 -6.515 1.00 98.81 83 LYS A C 1
ATOM 643 O O . LYS A 1 83 ? -4.222 -5.153 -5.515 1.00 98.81 83 LYS A O 1
ATOM 648 N N . HIS A 1 84 ? -2.522 -6.167 -6.574 1.00 98.75 84 HIS A N 1
ATOM 649 C CA . HIS A 1 84 ? -1.579 -6.013 -5.462 1.00 98.75 84 HIS A CA 1
ATOM 650 C C . HIS A 1 84 ? -1.289 -4.531 -5.225 1.00 98.75 84 HIS A C 1
ATOM 652 O O . HIS A 1 84 ? -1.432 -4.025 -4.112 1.00 98.75 84 HIS A O 1
ATOM 658 N N . HIS A 1 85 ? -0.983 -3.822 -6.312 1.00 98.69 85 HIS A N 1
ATOM 659 C CA . HIS A 1 85 ? -0.769 -2.384 -6.330 1.00 98.69 85 HIS A CA 1
ATOM 660 C C . HIS A 1 85 ? -1.992 -1.631 -5.785 1.00 98.69 85 HIS A C 1
ATOM 662 O O . HIS A 1 85 ? -1.861 -0.857 -4.841 1.00 98.69 85 HIS A O 1
ATOM 668 N N . ALA A 1 86 ? -3.199 -1.926 -6.277 1.00 98.81 86 ALA A N 1
ATOM 669 C CA . ALA A 1 86 ? -4.432 -1.290 -5.817 1.00 98.81 86 ALA A CA 1
ATOM 670 C C . ALA A 1 86 ? -4.700 -1.493 -4.317 1.00 98.81 86 ALA A C 1
ATOM 672 O O . ALA A 1 86 ? -5.191 -0.576 -3.664 1.00 98.81 86 ALA A O 1
ATOM 673 N N . ALA A 1 87 ? -4.378 -2.659 -3.744 1.00 98.75 87 ALA A N 1
ATOM 674 C CA . ALA A 1 87 ? -4.521 -2.885 -2.304 1.00 98.75 87 ALA A CA 1
ATOM 675 C C . ALA A 1 87 ? -3.581 -1.986 -1.481 1.00 98.75 87 ALA A C 1
ATOM 677 O O . ALA A 1 87 ? -4.000 -1.426 -0.467 1.00 98.75 87 ALA A O 1
ATOM 678 N N . LEU A 1 88 ? -2.336 -1.806 -1.932 1.00 98.62 88 LEU A N 1
ATOM 679 C CA . LEU A 1 88 ? -1.360 -0.925 -1.282 1.00 98.62 88 LEU A CA 1
ATOM 680 C C . LEU A 1 88 ? -1.739 0.551 -1.422 1.00 98.62 88 LEU A C 1
ATOM 682 O O . LEU A 1 88 ? -1.725 1.279 -0.434 1.00 98.62 88 LEU A O 1
ATOM 686 N N . ILE A 1 89 ? -2.143 0.979 -2.618 1.00 98.50 89 ILE A N 1
ATOM 687 C CA . ILE A 1 89 ? -2.606 2.349 -2.860 1.00 98.50 89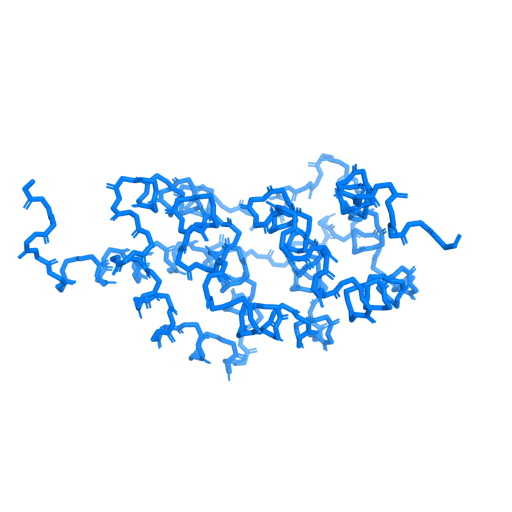 ILE A CA 1
ATOM 688 C C . ILE A 1 89 ? -3.855 2.643 -2.032 1.00 98.50 89 ILE A C 1
ATOM 690 O O . ILE A 1 89 ? -3.925 3.660 -1.354 1.00 98.50 89 ILE A O 1
ATOM 694 N N . ALA A 1 90 ? -4.824 1.731 -1.987 1.00 98.81 90 ALA A N 1
ATOM 695 C CA . ALA A 1 90 ? -5.992 1.919 -1.139 1.00 98.81 90 ALA A CA 1
ATOM 696 C C . ALA A 1 90 ? -5.634 1.994 0.348 1.00 98.81 90 ALA A C 1
ATOM 698 O O . ALA A 1 90 ? -6.230 2.796 1.060 1.00 98.81 90 ALA A O 1
ATOM 699 N N . LEU A 1 91 ? -4.667 1.199 0.822 1.00 98.62 91 LEU A N 1
ATOM 700 C CA . LEU A 1 91 ? -4.176 1.287 2.197 1.00 98.62 91 LEU A CA 1
ATOM 701 C C . LEU A 1 91 ? -3.593 2.675 2.505 1.00 98.62 91 LEU A C 1
ATOM 703 O O . LEU A 1 91 ? -3.927 3.230 3.549 1.00 98.62 91 LEU A O 1
ATOM 707 N N . ILE A 1 92 ? -2.764 3.213 1.603 1.00 97.50 92 ILE A N 1
ATOM 708 C CA . ILE A 1 92 ? -2.198 4.570 1.683 1.00 97.50 92 ILE A CA 1
ATOM 709 C C . ILE A 1 92 ? -3.327 5.588 1.808 1.00 97.50 92 ILE A C 1
ATOM 711 O O . ILE A 1 92 ? -3.374 6.339 2.776 1.00 97.50 92 ILE A O 1
ATOM 715 N N . GLN A 1 93 ? -4.276 5.559 0.871 1.00 98.44 93 GLN A N 1
ATOM 716 C CA . GLN A 1 93 ? -5.329 6.569 0.793 1.00 98.44 93 GLN A CA 1
ATOM 717 C C . GLN A 1 93 ? -6.269 6.543 2.003 1.00 98.44 93 GLN A C 1
ATOM 719 O O . GLN A 1 93 ? -6.789 7.575 2.398 1.00 98.44 93 GLN A O 1
ATOM 724 N N . ILE A 1 94 ? -6.505 5.389 2.634 1.00 98.50 94 ILE A N 1
ATOM 725 C CA . ILE A 1 94 ? -7.395 5.333 3.805 1.00 98.50 94 ILE A CA 1
ATOM 726 C C . ILE A 1 94 ? -6.682 5.583 5.142 1.00 98.50 94 ILE A C 1
ATOM 728 O O . ILE A 1 94 ? -7.361 5.616 6.174 1.00 98.50 94 ILE A O 1
ATOM 732 N N . ALA A 1 95 ? -5.349 5.691 5.158 1.00 97.62 95 ALA A N 1
ATOM 733 C CA . ALA A 1 95 ? -4.546 5.684 6.378 1.00 97.62 95 ALA A CA 1
ATOM 734 C C . ALA A 1 95 ? -4.899 6.838 7.325 1.00 97.62 95 ALA A C 1
ATOM 736 O O . ALA A 1 95 ? -5.230 6.582 8.487 1.00 97.62 95 ALA A O 1
ATOM 737 N N . GLU A 1 96 ? -4.932 8.079 6.832 1.00 96.38 96 GLU A N 1
ATOM 738 C CA . GLU A 1 96 ? -5.247 9.272 7.628 1.00 96.38 96 GLU A CA 1
ATOM 739 C C . GLU A 1 96 ? -6.615 9.139 8.329 1.00 96.38 96 GLU A C 1
ATOM 741 O O . GLU A 1 96 ? -6.719 9.173 9.566 1.00 96.38 96 GLU A O 1
ATOM 746 N N . GLY A 1 97 ? -7.677 8.888 7.553 1.00 97.75 97 GLY A N 1
ATOM 747 C CA . GLY A 1 97 ? -9.044 8.754 8.065 1.00 97.75 97 GLY A CA 1
ATOM 748 C C . GLY A 1 97 ? -9.275 7.511 8.938 1.00 97.75 97 GLY A C 1
ATOM 749 O O . GLY A 1 97 ? -10.215 7.467 9.747 1.00 97.75 97 GLY A O 1
ATOM 750 N N . CYS A 1 98 ? -8.416 6.493 8.822 1.00 98.38 98 CYS A N 1
ATOM 751 C CA . CYS A 1 98 ? -8.519 5.233 9.565 1.00 98.38 98 CYS A CA 1
ATOM 752 C C . CYS A 1 98 ? -7.494 5.066 10.694 1.00 98.38 98 CYS A C 1
ATOM 754 O O . CYS A 1 98 ? -7.585 4.081 11.438 1.00 98.38 98 CYS A O 1
ATOM 756 N N . SER A 1 99 ? -6.591 6.030 10.875 1.00 97.88 99 SER A N 1
ATOM 757 C CA . SER A 1 99 ? -5.434 5.996 11.781 1.00 97.88 99 SER A CA 1
ATOM 758 C C . SER A 1 99 ? -5.733 5.390 13.154 1.00 97.88 99 SER A C 1
ATOM 760 O O . SER A 1 99 ? -5.130 4.398 13.554 1.00 97.88 99 SER A O 1
ATOM 762 N N . LYS A 1 100 ? -6.758 5.887 13.858 1.00 97.38 100 LYS A N 1
ATOM 763 C CA . LYS A 1 100 ? -7.135 5.407 15.206 1.00 97.38 100 LYS A CA 1
ATOM 764 C C . LYS A 1 100 ? -7.458 3.911 15.285 1.00 97.38 100 LYS A C 1
ATOM 766 O O . LYS A 1 100 ? -7.285 3.310 16.344 1.00 97.38 100 LYS A O 1
ATOM 771 N N . VAL A 1 101 ? -8.015 3.326 14.224 1.00 98.00 101 VAL A N 1
ATOM 772 C CA . VAL A 1 101 ? -8.359 1.893 14.178 1.00 98.00 101 VAL A CA 1
ATOM 773 C C . VAL A 1 101 ? -7.159 1.070 13.729 1.00 98.00 101 VAL A C 1
ATOM 775 O O . VAL A 1 101 ? -6.929 -0.003 14.289 1.00 98.00 101 VAL A O 1
ATOM 778 N N . MET A 1 102 ? -6.384 1.591 12.776 1.00 97.94 102 MET A N 1
ATOM 779 C CA . MET A 1 102 ? -5.159 0.956 12.291 1.00 97.94 102 MET A CA 1
ATOM 780 C C . MET A 1 102 ? -4.083 0.883 13.375 1.00 97.94 102 MET A C 1
ATOM 782 O O . MET A 1 102 ? -3.534 -0.187 13.582 1.00 97.94 102 MET A O 1
ATOM 786 N N . ILE A 1 103 ? -3.856 1.946 14.155 1.00 97.62 103 ILE A N 1
ATOM 787 C CA . ILE A 1 103 ? -2.885 1.949 15.268 1.00 97.62 103 ILE A CA 1
ATOM 788 C C . ILE A 1 103 ? -3.223 0.871 16.310 1.00 97.62 103 ILE A C 1
ATOM 790 O O . ILE A 1 103 ? -2.341 0.179 16.808 1.00 97.62 103 ILE A O 1
ATOM 794 N N . LYS A 1 104 ? -4.511 0.662 16.612 1.00 96.88 104 LYS A N 1
ATOM 795 C CA . LYS A 1 104 ? -4.942 -0.402 17.539 1.00 96.88 104 LYS A CA 1
ATOM 796 C C . LYS A 1 104 ? -4.674 -1.813 17.013 1.00 96.88 104 LYS A C 1
ATOM 798 O O . LYS A 1 104 ? -4.648 -2.747 17.805 1.00 96.88 104 LYS A O 1
ATOM 803 N N . ASN A 1 105 ? -4.525 -1.965 15.699 1.00 93.62 105 ASN A N 1
ATOM 804 C CA . ASN A 1 105 ? -4.328 -3.235 15.007 1.00 93.62 105 ASN A CA 1
ATOM 805 C C . ASN A 1 105 ? -3.178 -3.099 13.998 1.00 93.62 105 ASN A C 1
ATOM 807 O O . ASN A 1 105 ? -3.341 -3.389 12.812 1.00 93.62 105 ASN A O 1
ATOM 811 N N . LEU A 1 106 ? -2.034 -2.598 14.467 1.00 95.50 106 LEU A N 1
ATOM 812 C CA . LEU A 1 106 ? -0.942 -2.178 13.592 1.00 95.50 106 LEU A CA 1
ATOM 813 C C . LEU A 1 106 ? -0.184 -3.363 12.977 1.00 95.50 106 LEU A C 1
ATOM 815 O O . LEU A 1 106 ? 0.226 -3.301 11.822 1.00 95.50 106 LEU A O 1
ATOM 819 N N . GLU A 1 107 ? -0.068 -4.470 13.716 1.00 96.94 107 GLU A N 1
ATOM 820 C CA . GLU A 1 107 ? 0.643 -5.685 13.294 1.00 96.94 107 GLU A CA 1
ATOM 821 C C . GLU A 1 107 ? 0.166 -6.237 11.930 1.00 96.94 107 GLU A C 1
ATOM 823 O O . GLU A 1 107 ? 1.014 -6.444 11.056 1.00 96.94 107 GLU A O 1
ATOM 828 N N . PRO A 1 108 ? -1.149 -6.447 11.684 1.00 96.00 108 PRO A N 1
ATOM 829 C CA . PRO A 1 108 ? -1.637 -6.836 10.361 1.00 96.00 108 PRO A CA 1
ATOM 830 C C . PRO A 1 108 ? -1.279 -5.848 9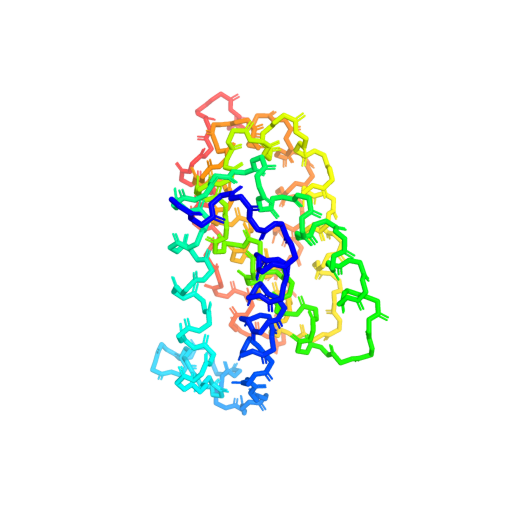.249 1.00 96.00 108 PRO A C 1
ATOM 832 O O . PRO A 1 108 ? -0.899 -6.280 8.163 1.00 96.00 108 PRO A O 1
ATOM 835 N N . VAL A 1 109 ? -1.382 -4.539 9.512 1.00 96.62 109 VAL A N 1
ATOM 836 C CA . VAL A 1 109 ? -1.089 -3.489 8.521 1.00 96.62 109 VAL A CA 1
ATOM 837 C C . VAL A 1 109 ? 0.383 -3.549 8.120 1.00 96.62 109 VAL A C 1
ATOM 839 O O . VAL A 1 109 ? 0.701 -3.655 6.938 1.00 96.62 109 VAL A O 1
ATOM 842 N N . VAL A 1 110 ? 1.284 -3.565 9.106 1.00 96.94 110 VAL A N 1
ATOM 843 C CA . VAL A 1 110 ? 2.732 -3.631 8.872 1.00 96.94 110 VAL A CA 1
ATOM 844 C C . VAL A 1 110 ? 3.118 -4.940 8.189 1.00 96.94 110 VAL A C 1
ATOM 846 O O . VAL A 1 110 ? 3.897 -4.929 7.243 1.00 96.94 110 VAL A O 1
ATOM 849 N N . THR A 1 111 ? 2.554 -6.072 8.611 1.00 97.06 111 THR A N 1
ATOM 850 C CA . THR A 1 111 ? 2.845 -7.373 7.991 1.00 97.06 111 THR A CA 1
ATOM 851 C C . THR A 1 111 ? 2.409 -7.417 6.527 1.00 97.06 111 THR A C 1
ATOM 853 O O . THR A 1 111 ? 3.157 -7.919 5.691 1.00 97.06 111 THR A O 1
ATOM 856 N N . MET A 1 112 ? 1.247 -6.851 6.194 1.00 96.44 112 MET A N 1
ATOM 857 C CA . MET A 1 112 ? 0.775 -6.763 4.811 1.00 96.44 112 MET A CA 1
ATOM 858 C C . MET A 1 112 ? 1.745 -5.970 3.925 1.00 96.44 112 MET A C 1
ATOM 860 O O . MET A 1 112 ? 2.115 -6.432 2.845 1.00 96.44 112 MET A O 1
ATOM 864 N N . VAL A 1 113 ? 2.197 -4.806 4.400 1.00 97.12 113 VAL A N 1
ATOM 865 C CA . VAL A 1 113 ? 3.160 -3.966 3.674 1.00 97.12 113 VAL A CA 1
ATOM 866 C C . VAL A 1 113 ? 4.504 -4.682 3.543 1.00 97.12 113 VAL A C 1
ATOM 868 O O . VAL A 1 113 ? 5.025 -4.807 2.441 1.00 97.12 113 VAL A O 1
ATOM 871 N N . LEU A 1 114 ? 5.042 -5.240 4.631 1.00 96.56 114 LEU A N 1
ATOM 872 C CA . LEU A 1 114 ? 6.342 -5.919 4.607 1.00 96.56 114 LEU A CA 1
ATOM 873 C C . LEU A 1 114 ? 6.375 -7.125 3.660 1.00 96.56 114 LEU A C 1
ATOM 875 O O . LEU A 1 114 ? 7.373 -7.331 2.973 1.00 96.56 114 LEU A O 1
ATOM 879 N N . ASN A 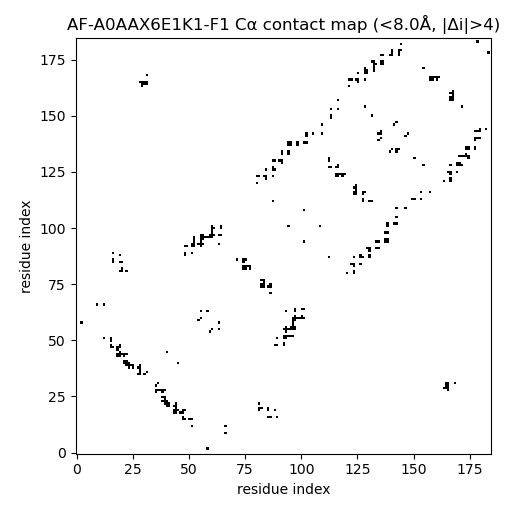1 115 ? 5.283 -7.887 3.572 1.00 96.50 115 ASN A N 1
ATOM 880 C CA . ASN A 1 115 ? 5.188 -9.012 2.640 1.00 96.50 115 ASN A CA 1
ATOM 881 C C . ASN A 1 115 ? 5.208 -8.567 1.166 1.00 96.50 115 ASN A C 1
ATOM 883 O O . ASN A 1 115 ? 5.590 -9.353 0.303 1.00 96.50 115 ASN A O 1
ATOM 887 N N . SER A 1 116 ? 4.837 -7.317 0.879 1.00 97.38 116 SER A N 1
ATOM 888 C CA . SER A 1 116 ? 4.742 -6.784 -0.485 1.00 97.38 116 SER A CA 1
ATOM 889 C C . SER A 1 116 ? 6.084 -6.280 -1.041 1.00 97.38 116 SER A C 1
ATOM 891 O O . SER A 1 116 ? 6.210 -6.055 -2.242 1.00 97.38 116 SER A O 1
ATOM 893 N N . PHE A 1 117 ? 7.134 -6.186 -0.210 1.00 95.31 117 PHE A N 1
ATOM 894 C CA . PHE A 1 117 ? 8.486 -5.813 -0.663 1.00 95.31 117 PHE A CA 1
ATOM 895 C C . PHE A 1 117 ? 9.094 -6.816 -1.650 1.00 95.31 117 PHE A C 1
ATOM 897 O O . PHE A 1 117 ? 9.981 -6.457 -2.418 1.00 95.31 117 PHE A O 1
ATOM 904 N N . GLN A 1 118 ? 8.641 -8.070 -1.611 1.00 94.00 118 GLN A N 1
ATOM 905 C CA . GLN A 1 118 ? 9.132 -9.152 -2.469 1.00 94.00 118 GLN A CA 1
ATOM 906 C C . GLN A 1 118 ? 8.217 -9.406 -3.674 1.00 94.00 118 GLN A C 1
ATOM 908 O O . GLN A 1 118 ? 8.362 -10.426 -4.347 1.00 94.00 118 GLN A O 1
ATOM 913 N N . ASP A 1 119 ? 7.260 -8.512 -3.941 1.00 97.81 119 ASP A N 1
ATOM 914 C CA . ASP A 1 119 ? 6.396 -8.649 -5.107 1.00 97.81 119 ASP A CA 1
ATOM 915 C C . ASP A 1 119 ? 7.232 -8.644 -6.402 1.00 97.81 119 ASP A C 1
ATOM 917 O O . ASP A 1 119 ? 8.166 -7.839 -6.528 1.00 97.81 119 ASP A O 1
ATOM 921 N N . PRO A 1 120 ? 6.938 -9.525 -7.378 1.00 96.88 120 PRO A N 1
ATOM 922 C CA . PRO A 1 120 ? 7.692 -9.580 -8.628 1.00 96.88 120 PRO A CA 1
ATOM 923 C C . PRO A 1 120 ? 7.601 -8.282 -9.440 1.00 96.88 120 PRO A C 1
ATOM 925 O O . PRO A 1 120 ? 8.533 -7.967 -10.183 1.00 96.88 120 PRO A O 1
ATOM 928 N N . HIS A 1 121 ? 6.526 -7.505 -9.295 1.00 97.88 121 HIS A N 1
ATOM 929 C CA . HIS A 1 121 ? 6.285 -6.325 -10.109 1.00 97.88 121 HIS A CA 1
ATOM 930 C C . HIS A 1 121 ? 6.855 -5.043 -9.467 1.00 97.88 121 HIS A C 1
ATOM 932 O O . HIS A 1 121 ? 6.507 -4.702 -8.330 1.00 97.88 121 HIS A O 1
ATOM 938 N N . PRO A 1 122 ? 7.674 -4.252 -10.185 1.00 96.19 122 PRO A N 1
ATOM 939 C CA . PRO A 1 122 ? 8.324 -3.066 -9.622 1.00 96.19 122 PRO A CA 1
ATOM 940 C C . PRO A 1 122 ? 7.341 -1.979 -9.170 1.00 96.19 122 PRO A C 1
ATOM 942 O O . PRO A 1 122 ? 7.556 -1.376 -8.123 1.00 96.19 122 PRO A O 1
ATOM 945 N N . ARG A 1 123 ? 6.210 -1.776 -9.865 1.00 96.88 123 ARG A N 1
ATOM 946 C CA . ARG A 1 123 ? 5.150 -0.851 -9.399 1.00 96.88 123 ARG A CA 1
ATOM 947 C C . ARG A 1 123 ? 4.532 -1.247 -8.055 1.00 96.88 123 ARG A C 1
ATOM 949 O O . ARG A 1 123 ? 4.071 -0.382 -7.312 1.00 96.88 123 ARG A O 1
ATOM 956 N N . VAL A 1 124 ? 4.516 -2.538 -7.717 1.00 98.12 124 VAL A N 1
ATOM 957 C CA . VAL A 1 124 ? 4.014 -3.014 -6.418 1.00 98.12 124 VAL A CA 1
ATOM 958 C C . VAL A 1 124 ? 5.068 -2.779 -5.338 1.00 98.12 124 VAL A C 1
ATOM 960 O O . VAL A 1 124 ? 4.744 -2.255 -4.272 1.00 98.12 124 VAL A O 1
ATOM 963 N N . ARG A 1 125 ? 6.346 -3.064 -5.626 1.00 96.50 125 ARG A N 1
ATOM 964 C CA . ARG A 1 125 ? 7.457 -2.734 -4.713 1.00 96.50 125 ARG A CA 1
ATOM 965 C C . ARG A 1 125 ? 7.549 -1.228 -4.449 1.00 96.50 125 ARG A C 1
ATOM 967 O O . ARG A 1 125 ? 7.663 -0.816 -3.299 1.00 96.50 125 ARG A O 1
ATOM 974 N N . TRP A 1 126 ? 7.386 -0.401 -5.479 1.00 94.88 126 TRP A N 1
ATOM 975 C CA . TRP A 1 126 ? 7.284 1.056 -5.352 1.00 94.88 126 TRP A CA 1
ATOM 976 C C . TRP A 1 126 ? 6.106 1.478 -4.463 1.00 94.88 126 TRP A C 1
ATOM 978 O O . TRP A 1 126 ? 6.294 2.243 -3.514 1.00 94.88 126 TRP A O 1
ATOM 988 N N . ALA A 1 127 ? 4.903 0.943 -4.703 1.00 96.56 127 ALA A N 1
ATOM 989 C CA . ALA A 1 127 ? 3.733 1.244 -3.873 1.00 96.56 127 ALA A CA 1
ATOM 990 C C . ALA A 1 127 ? 3.942 0.807 -2.417 1.00 96.56 127 ALA A C 1
ATOM 992 O O . ALA A 1 127 ? 3.472 1.467 -1.495 1.00 96.56 127 ALA A O 1
ATOM 993 N N . THR A 1 128 ? 4.704 -0.265 -2.197 1.00 96.56 128 THR A N 1
ATOM 994 C CA . THR A 1 128 ? 5.073 -0.739 -0.861 1.00 96.56 128 THR A CA 1
ATOM 995 C C . THR A 1 128 ? 5.955 0.273 -0.126 1.00 96.56 128 THR A C 1
ATOM 997 O O . THR A 1 128 ? 5.691 0.582 1.036 1.00 96.56 128 THR A O 1
ATOM 1000 N N . ILE A 1 129 ? 6.967 0.839 -0.792 1.00 94.12 129 ILE A N 1
ATOM 1001 C CA . ILE A 1 129 ? 7.836 1.873 -0.203 1.00 94.12 129 ILE A CA 1
ATOM 1002 C C . ILE A 1 129 ? 7.030 3.142 0.104 1.00 94.12 129 ILE A C 1
ATOM 1004 O O . ILE A 1 129 ? 7.152 3.703 1.194 1.00 94.12 129 ILE A O 1
ATOM 1008 N N . ASN A 1 130 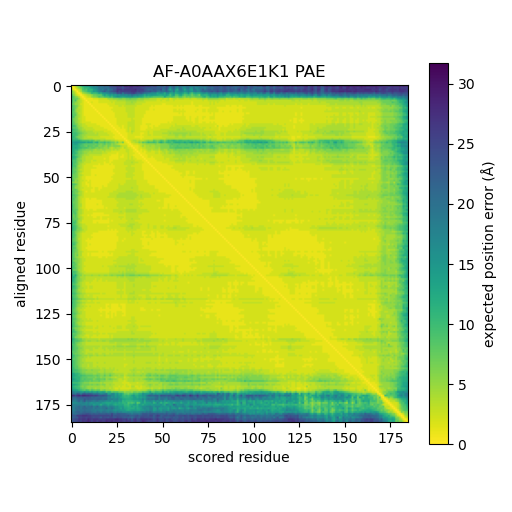? 6.148 3.554 -0.810 1.00 92.12 130 ASN A N 1
ATOM 1009 C CA . ASN A 1 130 ? 5.247 4.687 -0.582 1.00 92.12 130 ASN A CA 1
ATOM 1010 C C . ASN A 1 130 ? 4.290 4.429 0.588 1.00 92.12 130 ASN A C 1
ATOM 1012 O O . ASN A 1 130 ? 4.074 5.323 1.405 1.00 92.12 130 ASN A O 1
ATOM 1016 N N . ALA A 1 131 ? 3.791 3.198 0.735 1.00 95.56 131 ALA A N 1
ATOM 1017 C CA . ALA A 1 131 ? 2.983 2.808 1.883 1.00 95.56 131 ALA A CA 1
ATOM 1018 C C . ALA A 1 131 ? 3.756 2.952 3.190 1.00 95.56 131 ALA A C 1
ATOM 1020 O O . ALA A 1 131 ? 3.226 3.503 4.149 1.00 95.56 131 ALA A O 1
ATOM 1021 N N . VAL A 1 132 ? 5.025 2.545 3.237 1.00 94.75 132 VAL A N 1
ATOM 1022 C CA . VAL A 1 132 ? 5.855 2.762 4.427 1.00 94.75 132 VAL A CA 1
ATOM 1023 C C . VAL A 1 132 ? 5.986 4.251 4.760 1.00 94.75 132 VAL A C 1
ATOM 1025 O O . VAL A 1 132 ? 5.797 4.622 5.919 1.00 94.75 132 VAL A O 1
ATOM 1028 N N . GLY A 1 133 ? 6.271 5.099 3.768 1.00 91.44 133 GLY A N 1
ATOM 1029 C CA . GLY A 1 133 ? 6.367 6.550 3.947 1.00 91.44 133 GLY A CA 1
ATOM 1030 C C . GLY A 1 133 ? 5.075 7.162 4.493 1.00 91.44 133 GLY A C 1
ATOM 1031 O O . GLY A 1 133 ? 5.088 7.780 5.557 1.00 91.44 133 GLY A O 1
ATOM 1032 N N . GLN A 1 134 ? 3.950 6.925 3.815 1.00 91.38 134 GLN A N 1
ATOM 1033 C CA . GLN A 1 134 ? 2.660 7.500 4.202 1.00 91.38 134 GLN A CA 1
ATOM 1034 C C . GLN A 1 134 ? 2.191 6.996 5.571 1.00 91.38 134 GLN A C 1
ATOM 1036 O O . GLN A 1 134 ? 1.830 7.788 6.439 1.00 91.38 134 GLN A O 1
ATOM 1041 N N . LEU A 1 135 ? 2.260 5.684 5.817 1.00 94.12 135 LEU A N 1
ATOM 1042 C CA . LEU A 1 135 ? 1.839 5.116 7.099 1.00 94.12 135 LEU A CA 1
ATOM 1043 C C . LEU A 1 135 ? 2.707 5.605 8.259 1.00 94.12 135 LEU A C 1
ATOM 1045 O O . LEU A 1 135 ? 2.240 5.648 9.391 1.00 94.12 135 LEU A O 1
ATOM 1049 N N . SER A 1 136 ? 3.958 5.978 8.007 1.00 91.81 136 SER A N 1
ATOM 1050 C CA . SER A 1 136 ? 4.827 6.540 9.045 1.00 91.81 136 SER A CA 1
ATOM 1051 C C . SER A 1 136 ? 4.429 7.960 9.424 1.00 91.81 136 SER A C 1
ATOM 1053 O O . SER A 1 136 ? 4.558 8.334 10.589 1.00 91.81 136 SER A O 1
ATOM 1055 N N . THR A 1 137 ? 3.893 8.725 8.476 1.00 91.38 137 THR A N 1
ATOM 1056 C CA . THR A 1 137 ? 3.273 10.024 8.752 1.00 91.38 137 THR A CA 1
ATOM 1057 C C . THR A 1 137 ? 1.958 9.844 9.517 1.00 91.38 137 THR A C 1
ATOM 1059 O O . THR A 1 137 ? 1.781 10.436 10.579 1.00 91.38 137 THR A O 1
ATOM 1062 N N . ASP A 1 138 ? 1.062 8.978 9.035 1.00 93.69 138 ASP A N 1
ATOM 1063 C CA . ASP A 1 138 ? -0.319 8.909 9.544 1.00 93.69 138 ASP A CA 1
ATOM 1064 C C . ASP A 1 138 ? -0.496 8.031 10.789 1.00 93.69 138 ASP A C 1
ATOM 1066 O O . ASP A 1 138 ? -1.408 8.247 11.593 1.00 93.69 138 ASP A O 1
ATOM 1070 N N . LEU A 1 139 ? 0.345 7.005 10.942 1.00 95.00 139 LEU A N 1
ATOM 1071 C CA . LEU A 1 139 ? 0.316 6.051 12.058 1.00 95.00 139 LEU A CA 1
ATOM 1072 C C . LEU A 1 139 ? 1.497 6.250 13.019 1.00 95.00 139 LEU A C 1
ATOM 1074 O O . LEU A 1 139 ? 1.705 5.443 13.932 1.00 95.00 139 LEU A O 1
ATOM 1078 N N . GLY A 1 140 ? 2.283 7.307 12.811 1.00 91.31 140 GLY A N 1
ATOM 1079 C CA . GLY A 1 140 ? 3.357 7.689 13.710 1.00 91.31 140 GLY A CA 1
ATOM 1080 C C . GLY A 1 140 ? 2.844 8.290 15.025 1.00 91.31 140 GLY A C 1
ATOM 1081 O O . GLY A 1 140 ? 1.753 8.861 15.076 1.00 91.31 140 GLY A O 1
ATOM 1082 N N . PRO A 1 141 ? 3.622 8.181 16.118 1.00 93.38 141 PRO A N 1
ATOM 1083 C CA . PRO A 1 141 ? 4.939 7.541 16.204 1.00 93.38 141 PRO A CA 1
ATOM 1084 C C . PRO A 1 141 ? 4.880 6.020 16.450 1.00 93.38 141 PRO A C 1
ATOM 1086 O O . PRO A 1 141 ? 5.927 5.383 16.557 1.00 93.38 141 PRO A O 1
ATOM 1089 N N . ASP A 1 142 ? 3.688 5.432 16.601 1.00 94.69 142 ASP A N 1
ATOM 1090 C CA . ASP A 1 142 ? 3.508 4.028 16.993 1.00 94.69 142 ASP A CA 1
ATOM 1091 C C . ASP A 1 142 ? 4.162 3.050 16.012 1.00 94.69 142 ASP A C 1
ATOM 1093 O O . ASP A 1 142 ? 4.841 2.116 16.444 1.00 94.69 142 ASP A O 1
ATOM 1097 N N . LEU A 1 143 ? 4.021 3.289 14.703 1.00 93.81 143 LEU A N 1
ATOM 1098 C CA . LEU A 1 143 ? 4.655 2.467 13.669 1.00 93.81 143 LEU A CA 1
ATOM 1099 C C . LEU A 1 143 ? 6.174 2.462 13.827 1.00 93.81 143 LEU A C 1
ATOM 1101 O O . LEU A 1 143 ? 6.781 1.394 13.905 1.00 93.81 143 LEU A O 1
ATOM 1105 N N . GLN A 1 144 ? 6.790 3.634 13.942 1.00 89.31 144 GLN A N 1
ATOM 1106 C CA . GLN A 1 144 ? 8.235 3.750 14.084 1.00 89.31 144 GLN A CA 1
ATOM 1107 C C . GLN A 1 144 ? 8.704 3.103 15.384 1.00 89.31 144 GLN A C 1
ATOM 1109 O O . GLN A 1 144 ? 9.618 2.288 15.360 1.00 89.31 144 GLN A O 1
ATOM 1114 N N . VAL A 1 145 ? 8.072 3.419 16.516 1.00 93.06 145 VAL A N 1
ATOM 1115 C CA . VAL A 1 145 ? 8.496 2.921 17.834 1.00 93.06 145 VAL A CA 1
ATOM 1116 C C . VAL A 1 145 ? 8.385 1.400 17.931 1.00 93.06 145 VAL A C 1
ATOM 1118 O O . VAL A 1 145 ? 9.252 0.767 18.526 1.00 93.06 145 VAL A O 1
ATOM 1121 N N . GLN A 1 146 ? 7.340 0.805 17.358 1.00 95.12 146 GLN A N 1
ATOM 1122 C CA . GLN A 1 146 ? 7.069 -0.624 17.517 1.00 95.12 146 GLN A CA 1
ATOM 1123 C C . GLN A 1 146 ? 7.697 -1.482 16.408 1.00 95.12 146 GLN A C 1
ATOM 1125 O O . GLN A 1 146 ? 8.044 -2.636 16.656 1.00 95.12 146 GLN A O 1
ATOM 1130 N N . TYR A 1 147 ? 7.867 -0.938 15.196 1.00 95.75 147 TYR A N 1
ATOM 1131 C CA . TYR A 1 147 ? 8.184 -1.731 14.002 1.00 95.75 147 TYR A CA 1
ATOM 1132 C C . TYR A 1 147 ? 9.458 -1.328 13.257 1.00 95.75 147 TYR A C 1
ATOM 1134 O O . TYR A 1 147 ? 9.807 -2.003 12.283 1.00 95.75 147 TYR A O 1
ATOM 1142 N N . HIS A 1 148 ? 10.211 -0.318 13.713 1.00 92.50 148 HIS A N 1
ATOM 1143 C CA . HIS A 1 148 ? 11.454 0.099 13.044 1.00 92.50 148 HIS A CA 1
ATOM 1144 C C . HIS A 1 148 ? 12.427 -1.058 12.771 1.00 92.50 148 HIS A C 1
ATOM 1146 O O . HIS A 1 148 ? 13.017 -1.110 11.695 1.00 92.50 148 HIS A O 1
ATOM 1152 N N . GLY A 1 149 ? 12.553 -2.019 13.696 1.00 94.19 149 GLY A N 1
ATOM 1153 C CA . GLY A 1 149 ? 13.443 -3.174 13.545 1.00 94.19 149 GLY A CA 1
ATOM 1154 C C . GLY A 1 149 ? 13.084 -4.113 12.387 1.00 94.19 149 GLY A C 1
ATOM 1155 O O . GLY A 1 149 ? 13.937 -4.873 11.943 1.00 94.19 149 GLY A O 1
ATOM 1156 N N . ARG A 1 150 ? 11.848 -4.056 11.875 1.00 95.19 150 ARG A N 1
ATOM 1157 C CA . ARG A 1 150 ? 11.406 -4.799 10.681 1.00 95.19 150 ARG A CA 1
ATOM 1158 C C . ARG A 1 150 ? 11.358 -3.914 9.438 1.00 95.19 150 ARG A C 1
ATOM 1160 O O . ARG A 1 150 ? 11.705 -4.373 8.356 1.00 95.19 150 ARG A O 1
ATOM 1167 N N . VAL A 1 151 ? 10.939 -2.659 9.596 1.00 93.88 151 VAL A N 1
ATOM 1168 C CA .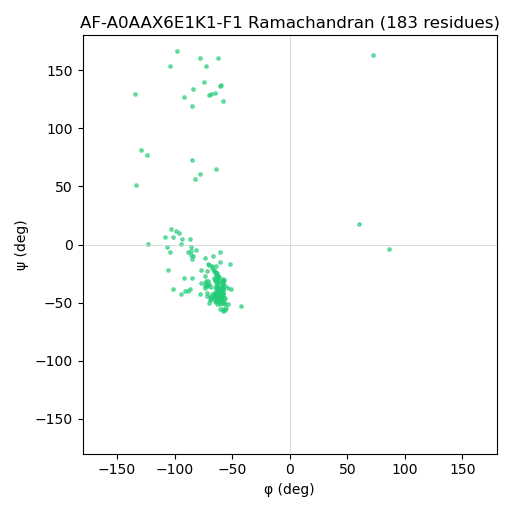 VAL A 1 151 ? 10.762 -1.719 8.481 1.00 93.88 151 VAL A CA 1
ATOM 1169 C C . VAL A 1 151 ? 12.103 -1.253 7.914 1.00 93.88 151 VAL A C 1
ATOM 1171 O O . VAL A 1 151 ? 12.280 -1.272 6.701 1.00 93.88 151 VAL A O 1
ATOM 1174 N N . LEU A 1 152 ? 13.072 -0.899 8.765 1.00 91.81 152 LEU A N 1
ATOM 1175 C CA . LEU A 1 152 ? 14.369 -0.393 8.304 1.00 91.81 152 LEU A CA 1
ATOM 1176 C C . LEU A 1 152 ? 15.162 -1.419 7.476 1.00 91.81 152 LEU A C 1
ATOM 1178 O O . LEU A 1 152 ? 15.642 -1.040 6.410 1.00 91.81 152 LEU A O 1
ATOM 1182 N N . PRO A 1 153 ? 15.277 -2.705 7.873 1.00 92.81 153 PRO A N 1
ATOM 1183 C CA . PRO A 1 153 ? 15.938 -3.699 7.026 1.00 92.81 153 PRO A CA 1
ATOM 1184 C C . PRO A 1 153 ? 15.228 -3.927 5.687 1.00 92.81 153 PRO A C 1
ATOM 1186 O O . PRO A 1 153 ? 15.896 -4.118 4.675 1.00 92.81 153 PRO A O 1
ATOM 1189 N N . ALA A 1 154 ? 13.890 -3.888 5.664 1.00 92.88 154 ALA A N 1
ATOM 1190 C CA . ALA A 1 154 ? 13.124 -4.039 4.427 1.00 92.88 154 ALA A CA 1
ATOM 1191 C C . ALA A 1 154 ? 13.363 -2.862 3.470 1.00 92.88 154 ALA A C 1
ATOM 1193 O O . ALA A 1 154 ? 13.622 -3.074 2.287 1.00 92.88 154 ALA A O 1
ATOM 1194 N N . LEU A 1 155 ? 13.361 -1.632 3.997 1.00 91.25 155 LEU A N 1
ATOM 1195 C CA . LEU A 1 155 ? 13.722 -0.438 3.237 1.00 91.25 155 LEU A CA 1
ATOM 1196 C C . LEU A 1 155 ? 15.163 -0.517 2.716 1.00 91.25 155 LEU A C 1
ATOM 1198 O O . LEU A 1 155 ? 15.385 -0.311 1.528 1.00 91.25 155 LEU A O 1
ATOM 1202 N N . ALA A 1 156 ? 16.127 -0.879 3.567 1.00 90.00 156 ALA A N 1
ATOM 1203 C CA . ALA A 1 156 ? 17.524 -1.027 3.161 1.00 90.00 156 ALA A CA 1
ATOM 1204 C C . ALA A 1 156 ? 17.686 -2.052 2.026 1.00 90.00 156 ALA A C 1
ATOM 1206 O O . ALA A 1 156 ? 18.364 -1.773 1.046 1.00 90.00 156 ALA A O 1
ATOM 1207 N N . SER A 1 157 ? 17.000 -3.197 2.106 1.00 89.44 157 SER A N 1
ATOM 1208 C CA . SER A 1 157 ? 17.021 -4.202 1.038 1.00 89.44 157 SER A CA 1
ATOM 1209 C C . SER A 1 157 ? 16.411 -3.700 -0.274 1.00 89.44 157 SER A C 1
ATOM 1211 O O . SER A 1 157 ? 16.830 -4.149 -1.336 1.00 89.44 157 SER A O 1
ATOM 1213 N N . ALA A 1 158 ? 15.422 -2.805 -0.229 1.00 89.00 158 ALA A N 1
ATOM 1214 C CA . ALA A 1 158 ? 14.826 -2.233 -1.435 1.00 89.00 158 ALA A CA 1
ATOM 1215 C C . ALA A 1 158 ? 15.760 -1.238 -2.145 1.00 89.00 158 ALA A C 1
ATOM 1217 O O . ALA A 1 158 ? 15.636 -1.038 -3.351 1.00 89.00 158 ALA A O 1
ATOM 1218 N N . MET A 1 159 ? 16.724 -0.649 -1.427 1.00 85.69 159 MET A N 1
ATOM 1219 C CA . MET A 1 159 ? 17.746 0.227 -2.017 1.00 85.69 159 MET A CA 1
ATOM 1220 C C . MET A 1 159 ? 18.722 -0.528 -2.934 1.00 85.69 159 MET A C 1
ATOM 1222 O O . MET A 1 159 ? 19.372 0.102 -3.772 1.00 85.69 159 MET A O 1
ATOM 1226 N N . ASP A 1 160 ? 18.792 -1.856 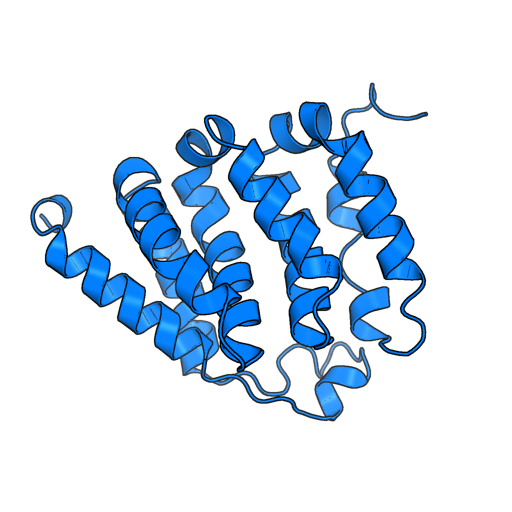-2.800 1.00 88.81 160 ASP A N 1
ATOM 1227 C CA . ASP A 1 160 ? 19.605 -2.740 -3.638 1.00 88.81 160 ASP A CA 1
ATOM 1228 C C . ASP A 1 160 ? 18.874 -3.189 -4.927 1.00 88.81 160 ASP A C 1
ATOM 1230 O O . ASP A 1 160 ? 19.410 -3.991 -5.697 1.00 88.81 160 ASP A O 1
ATOM 1234 N N . ASP A 1 161 ? 17.665 -2.678 -5.214 1.00 87.00 161 ASP A N 1
ATOM 1235 C CA . ASP A 1 161 ? 16.924 -2.955 -6.458 1.00 87.00 161 ASP A CA 1
ATOM 1236 C C . ASP A 1 161 ? 17.463 -2.129 -7.648 1.00 87.00 161 ASP A C 1
ATOM 1238 O O . ASP A 1 161 ? 16.765 -1.325 -8.268 1.00 87.00 161 ASP A O 1
ATOM 1242 N N . PHE A 1 162 ? 18.743 -2.330 -7.980 1.00 86.19 162 PHE A N 1
ATOM 1243 C CA . PHE A 1 162 ? 19.477 -1.566 -9.002 1.00 86.19 162 PHE A CA 1
ATOM 1244 C C . PHE A 1 162 ? 18.894 -1.666 -10.419 1.00 86.19 162 PHE A C 1
ATOM 1246 O O . PHE A 1 162 ? 19.270 -0.892 -11.297 1.00 86.19 162 PHE A O 1
ATOM 1253 N N . GLN A 1 163 ? 18.015 -2.638 -10.671 1.00 87.88 163 GLN A N 1
ATOM 1254 C CA . GLN A 1 163 ? 17.361 -2.813 -11.969 1.00 87.88 163 GLN A CA 1
ATOM 1255 C C . GLN A 1 163 ? 16.116 -1.933 -12.120 1.00 87.88 163 GLN A C 1
ATOM 1257 O O . GLN A 1 163 ? 15.610 -1.806 -13.231 1.00 87.88 163 GLN A O 1
ATOM 1262 N N . ASN A 1 164 ? 15.629 -1.328 -11.032 1.00 90.69 164 ASN A N 1
ATOM 1263 C CA . ASN A 1 164 ? 14.388 -0.563 -11.008 1.00 90.69 164 ASN A CA 1
ATOM 1264 C C . ASN A 1 164 ? 14.637 0.818 -10.378 1.00 90.69 164 ASN A C 1
ATOM 1266 O O . ASN A 1 164 ? 14.339 1.027 -9.198 1.00 90.69 164 ASN A O 1
ATOM 1270 N N . PRO A 1 165 ? 15.155 1.788 -11.157 1.00 89.00 165 PRO A N 1
ATOM 1271 C CA . PRO A 1 165 ? 15.565 3.095 -10.646 1.00 89.00 165 PRO A CA 1
ATOM 1272 C C . PRO A 1 165 ? 14.475 3.824 -9.855 1.00 89.00 165 PRO A C 1
ATOM 1274 O O . PRO A 1 165 ? 14.770 4.433 -8.831 1.00 89.00 165 PRO A O 1
ATOM 1277 N N . ARG A 1 166 ? 13.198 3.720 -10.259 1.00 88.94 166 ARG A N 1
ATOM 1278 C CA . ARG A 1 166 ? 12.103 4.399 -9.542 1.00 88.94 166 ARG A CA 1
ATOM 1279 C C . ARG A 1 166 ? 11.825 3.771 -8.176 1.00 88.94 166 ARG A C 1
ATOM 1281 O O . ARG A 1 166 ? 11.509 4.484 -7.226 1.00 88.94 166 ARG A O 1
ATOM 1288 N N . VAL A 1 167 ? 11.981 2.453 -8.047 1.00 87.06 167 VAL A N 1
ATOM 1289 C CA . VAL A 1 167 ? 11.885 1.758 -6.751 1.00 87.06 167 VAL A CA 1
ATOM 1290 C C . VAL A 1 167 ? 13.017 2.235 -5.835 1.00 87.06 167 VAL A C 1
ATOM 1292 O O . VAL A 1 167 ? 12.767 2.571 -4.681 1.00 87.06 167 VAL A O 1
ATOM 1295 N N . GLN A 1 168 ? 14.232 2.379 -6.370 1.00 83.38 168 GLN A N 1
ATOM 1296 C CA . GLN A 1 168 ? 15.393 2.873 -5.624 1.00 83.38 168 GLN A CA 1
ATOM 1297 C C . GLN A 1 168 ? 15.281 4.358 -5.227 1.00 83.38 168 GLN A C 1
ATOM 1299 O O . GLN A 1 168 ? 15.707 4.737 -4.139 1.00 83.38 168 GLN A O 1
ATOM 1304 N N . ALA A 1 169 ? 14.702 5.199 -6.088 1.00 75.56 169 ALA A N 1
ATOM 1305 C CA . ALA A 1 169 ? 14.543 6.639 -5.863 1.00 75.56 169 ALA A CA 1
ATOM 1306 C C . ALA A 1 169 ? 13.333 7.009 -4.979 1.00 75.56 169 ALA A C 1
ATOM 1308 O O . ALA A 1 169 ? 13.140 8.180 -4.660 1.00 75.56 169 ALA A O 1
ATOM 1309 N N . SER A 1 170 ? 12.507 6.031 -4.592 1.00 69.44 170 SER A N 1
ATOM 1310 C CA . SER A 1 170 ? 11.285 6.247 -3.805 1.00 69.44 170 SER A CA 1
ATOM 1311 C C . SER A 1 170 ? 11.554 6.836 -2.412 1.00 69.44 170 SER A C 1
ATOM 1313 O O . SER A 1 170 ? 12.658 6.739 -1.887 1.00 69.44 170 SER A O 1
ATOM 1315 N N . ASN A 1 171 ? 10.528 7.439 -1.797 1.00 61.31 171 ASN A N 1
ATOM 1316 C CA . ASN A 1 171 ? 10.586 8.276 -0.584 1.00 61.31 171 ASN A CA 1
ATOM 1317 C C . ASN A 1 171 ? 11.051 7.576 0.722 1.00 61.31 171 ASN A C 1
ATOM 1319 O O . ASN A 1 171 ? 10.327 7.533 1.718 1.00 61.31 171 ASN A O 1
ATOM 1323 N N . PHE A 1 172 ? 12.300 7.108 0.784 1.00 60.78 172 PHE A N 1
ATOM 1324 C CA . PHE A 1 172 ? 12.961 6.656 2.019 1.00 60.78 172 PHE A CA 1
ATOM 1325 C C . PHE A 1 172 ? 13.091 7.777 3.059 1.00 60.78 172 PHE A C 1
ATOM 1327 O O . PHE A 1 172 ? 13.044 7.532 4.265 1.00 60.78 172 PHE A O 1
ATOM 1334 N N . VAL A 1 173 ? 13.221 9.016 2.579 1.00 58.28 173 VAL A N 1
ATOM 1335 C CA . VAL A 1 173 ? 13.450 10.216 3.392 1.00 58.28 173 VAL A CA 1
ATOM 1336 C C . VAL A 1 173 ? 12.295 10.466 4.364 1.00 58.28 173 VAL A C 1
ATOM 1338 O O . VAL A 1 173 ? 12.536 10.734 5.534 1.00 58.28 173 VAL A O 1
ATOM 1341 N N . VAL A 1 174 ? 11.046 10.250 3.937 1.00 61.88 174 VAL A N 1
ATOM 1342 C CA . VAL A 1 174 ? 9.859 10.494 4.776 1.00 61.88 174 VAL A CA 1
ATOM 1343 C C . VAL A 1 174 ? 9.820 9.570 5.997 1.00 61.88 174 VAL A C 1
ATOM 1345 O O . VAL A 1 174 ? 9.428 9.996 7.081 1.00 61.88 174 VAL A O 1
ATOM 1348 N N . TYR A 1 175 ? 10.253 8.312 5.868 1.00 62.94 175 TYR A N 1
ATOM 1349 C CA . TYR A 1 175 ? 10.342 7.413 7.024 1.00 62.94 175 TYR A CA 1
ATOM 1350 C C . TYR A 1 175 ? 11.403 7.894 8.021 1.00 62.94 175 TYR A C 1
ATOM 1352 O O . TYR A 1 175 ? 11.161 7.925 9.228 1.00 62.94 175 TYR A O 1
ATOM 1360 N N . ILE A 1 176 ? 12.576 8.270 7.504 1.00 62.59 176 ILE A N 1
ATOM 1361 C CA . ILE A 1 176 ? 13.743 8.663 8.301 1.00 62.59 176 ILE A CA 1
ATOM 1362 C C . ILE A 1 176 ? 13.484 9.981 9.037 1.00 62.59 176 ILE A C 1
ATOM 1364 O O . ILE A 1 176 ? 13.771 10.067 10.230 1.00 62.59 176 ILE A O 1
ATOM 1368 N N . ASP A 1 177 ? 12.878 10.964 8.372 1.00 64.81 177 ASP A N 1
ATOM 1369 C CA . ASP A 1 177 ? 12.551 12.267 8.962 1.00 64.81 177 ASP A CA 1
ATOM 1370 C C . ASP A 1 177 ? 11.542 12.152 10.114 1.00 64.81 177 ASP A C 1
ATOM 1372 O O . ASP A 1 177 ? 11.551 12.959 11.044 1.00 64.81 177 ASP A O 1
ATOM 1376 N N . ASN A 1 178 ? 10.697 11.117 10.085 1.00 64.56 178 ASN A N 1
ATOM 1377 C CA . ASN A 1 178 ? 9.708 10.840 11.121 1.00 64.56 178 ASN A CA 1
ATOM 1378 C C . ASN A 1 178 ? 10.203 9.863 12.208 1.00 64.56 178 ASN A C 1
ATOM 1380 O O . ASN A 1 178 ? 9.423 9.484 13.089 1.00 64.56 178 ASN A O 1
ATOM 1384 N N . LEU A 1 179 ? 11.470 9.427 12.188 1.00 67.25 179 LEU A N 1
ATOM 1385 C CA . LEU A 1 179 ? 12.014 8.601 13.268 1.00 67.25 179 LEU A CA 1
ATOM 1386 C C . LEU A 1 179 ? 12.142 9.427 14.562 1.00 67.25 179 LEU A C 1
ATOM 1388 O O . LEU A 1 179 ? 12.754 10.497 14.565 1.00 67.25 179 LEU A O 1
ATOM 1392 N N . PRO A 1 180 ? 11.632 8.934 15.708 1.00 63.16 180 PRO A N 1
ATOM 1393 C CA . PRO A 1 180 ? 11.867 9.596 16.982 1.00 63.16 180 PRO A CA 1
ATOM 1394 C C . PRO A 1 180 ? 13.372 9.638 17.276 1.00 63.16 180 PRO A C 1
ATOM 1396 O O . PRO A 1 180 ? 14.041 8.612 17.184 1.00 63.16 180 PRO A O 1
ATOM 1399 N N . LEU A 1 181 ? 13.885 10.775 17.759 1.00 54.97 181 LEU A N 1
ATOM 1400 C CA . LEU A 1 181 ? 15.304 10.976 18.127 1.00 54.97 181 LEU A CA 1
ATOM 1401 C C . LEU A 1 181 ? 15.888 9.910 19.086 1.00 54.97 181 LEU A C 1
ATOM 1403 O O . LEU A 1 181 ? 17.103 9.801 19.222 1.00 54.97 181 LEU A O 1
ATOM 1407 N N . LYS A 1 182 ? 15.040 9.123 19.764 1.00 52.22 182 LYS A N 1
ATOM 1408 C CA . LYS A 1 182 ? 15.433 8.018 20.661 1.00 52.22 182 LYS A CA 1
ATOM 1409 C C . LYS A 1 182 ? 15.666 6.673 19.954 1.00 52.22 182 LYS A C 1
ATOM 1411 O O . LYS A 1 182 ? 16.043 5.722 20.627 1.00 52.22 182 LYS A O 1
ATOM 1416 N N . VAL A 1 183 ? 15.394 6.581 18.652 1.00 53.62 183 VAL A N 1
ATOM 1417 C CA . VAL A 1 183 ? 15.541 5.364 17.827 1.00 53.62 183 VAL A CA 1
ATOM 1418 C C . VAL A 1 183 ? 16.798 5.435 16.939 1.00 53.62 183 VAL A C 1
ATOM 1420 O O . VAL A 1 183 ? 17.171 4.453 16.304 1.00 53.62 183 VAL A O 1
ATOM 1423 N N . THR A 1 184 ? 17.488 6.578 16.920 1.00 47.03 184 THR A N 1
ATOM 1424 C CA . THR A 1 184 ? 18.803 6.740 16.288 1.00 47.03 184 THR A CA 1
ATOM 1425 C C . THR A 1 184 ? 19.851 5.876 17.004 1.00 47.03 184 THR A C 1
ATOM 1427 O O . THR A 1 184 ? 19.913 5.909 18.231 1.00 47.03 184 THR A O 1
ATOM 1430 N N . PHE A 1 185 ? 20.607 5.104 16.213 1.00 52.88 185 PHE A N 1
ATOM 1431 C CA . PHE A 1 185 ? 21.582 4.066 16.591 1.00 52.88 185 PHE A CA 1
ATOM 1432 C C . PHE A 1 185 ? 22.464 4.357 17.814 1.00 52.88 185 PHE A C 1
ATOM 1434 O O . PHE A 1 185 ? 22.991 5.488 17.917 1.00 52.88 185 PHE A O 1
#